Protein AF-A0ABD3REF7-F1 (afdb_monomer_lite)

Secondary structure (DSSP, 8-state):
--------------PPP--S-----PPP-TTS-HHHHHHHHHHHHHHHHHHHTT-HHHHHHHHHHTT-HHHHHHHHHHHHSHHHHHHHHHHHH-HHHHHHHHHHHHHHHSHHHHHHHHHHHHHHHHHHHHHHHHHHHHHHHHHHHHHH-HHHHHHHHHHHT-HHHHHHHHHHTTSHHHHHHHHHHHHHHHSHHHHHHHHHHHHHHHHHH--

Foldseek 3Di:
DDDDDDDDDDDDDDDDDDDDDPDPPDPDDAPPDVLVNVVVVVVVVVVQVVVLVVALQSVLVVVVLCVPPVSVVVVVVVCPDPSNVVVVVVLCPDPVSVVVVVVVVVLCVPPVSVVVVVVVNVVSNVVNVVVVVVVVVVVVVVVVVCCVDVVSVVVVVVCVVDPVSVVVVVVCCPDPVVVVVVVVVVVCCVPPVSVVVVVVVVVVVVVVVVD

Radius of gyration: 30.26 Å; chains: 1; bounding box: 77×62×80 Å

Organism: NCBI:txid382380

Sequence (211 aa):
MKVLSIFTTAALLSMIGVSSAKDTVEPYVYGKDPKKDAEYDISMGMAGIQQAAQDPKLLAQLFQDMQDPELMAEAKKMMESPEWKKKMKALTNDKSFKANIENVKKTLEDPNEAAKMQAKVEHMMKVGQNAIQSEAKDTMSEAMQAMADPEVMAEAARMMRDPQFQQQLSQMAKDPSFKKYVSAMQDMMQDPTTKAQMEQMATSFRSAVEL

Structure (mmCIF, N/CA/C/O backbone):
data_AF-A0ABD3REF7-F1
#
_entry.id   AF-A0ABD3REF7-F1
#
loop_
_atom_site.group_PDB
_atom_site.id
_atom_site.type_symbol
_atom_site.label_atom_id
_atom_site.label_alt_id
_atom_site.label_comp_id
_atom_site.label_asym_id
_atom_site.label_entity_id
_atom_site.label_seq_id
_atom_site.pdbx_PDB_ins_code
_atom_site.Cartn_x
_atom_site.Cartn_y
_atom_site.Cartn_z
_atom_site.occupancy
_atom_site.B_iso_or_equiv
_atom_site.auth_seq_id
_atom_site.auth_comp_id
_atom_site.auth_asym_id
_atom_site.auth_atom_id
_atom_site.pdbx_PDB_model_num
ATOM 1 N N . MET A 1 1 ? -53.894 -17.781 -33.155 1.00 43.84 1 MET A N 1
ATOM 2 C CA . MET A 1 1 ? -53.487 -18.261 -34.495 1.00 43.84 1 MET A CA 1
ATOM 3 C C . MET A 1 1 ? -53.392 -17.082 -35.451 1.00 43.84 1 MET A C 1
ATOM 5 O O . MET A 1 1 ? -54.390 -16.385 -35.575 1.00 43.84 1 MET A O 1
ATOM 9 N N . LYS A 1 2 ? -52.224 -16.914 -36.093 1.00 36.25 2 LYS A N 1
ATOM 10 C CA . LYS A 1 2 ? -51.906 -16.249 -37.385 1.00 36.25 2 LYS A CA 1
ATOM 11 C C . LYS A 1 2 ? -50.556 -15.525 -37.258 1.00 36.25 2 LYS A C 1
ATOM 13 O O . LYS A 1 2 ? -50.497 -14.483 -36.628 1.00 36.25 2 LYS A O 1
ATOM 18 N N . VAL A 1 3 ? -49.449 -16.253 -37.430 1.00 41.19 3 VAL A N 1
ATOM 19 C CA . VAL A 1 3 ? -48.689 -16.556 -38.672 1.00 41.19 3 VAL A CA 1
ATOM 20 C C . VAL A 1 3 ? -47.672 -15.449 -38.990 1.00 41.19 3 VAL A C 1
ATOM 22 O O . VAL A 1 3 ? -48.030 -14.295 -39.189 1.00 41.19 3 VAL A O 1
ATOM 25 N N . LEU A 1 4 ? -46.406 -15.885 -39.012 1.00 49.88 4 LEU A N 1
ATOM 26 C CA . LEU A 1 4 ? -45.196 -15.240 -39.522 1.00 49.88 4 LEU A CA 1
ATOM 27 C C . LEU A 1 4 ? -45.410 -14.424 -40.805 1.00 49.88 4 LEU A C 1
ATOM 29 O O . LEU A 1 4 ? -46.098 -14.873 -41.716 1.00 49.88 4 LEU A O 1
ATOM 33 N N . SER A 1 5 ? -44.629 -13.354 -40.957 1.00 47.03 5 SER A N 1
ATOM 34 C CA . SER A 1 5 ? -44.100 -12.998 -42.274 1.00 47.03 5 SER A CA 1
ATOM 35 C C . SER A 1 5 ? -42.680 -12.452 -42.134 1.00 47.03 5 SER A C 1
ATOM 37 O O . SER A 1 5 ? -42.458 -11.339 -41.665 1.00 47.03 5 SER A O 1
ATOM 39 N N . ILE A 1 6 ? -41.721 -13.295 -42.511 1.00 52.28 6 ILE A N 1
ATOM 40 C CA . ILE A 1 6 ? -40.320 -12.963 -42.766 1.00 52.28 6 ILE A CA 1
ATOM 41 C C . ILE A 1 6 ? -40.263 -12.427 -44.196 1.00 52.28 6 ILE A C 1
ATOM 43 O O . ILE A 1 6 ? -40.707 -13.130 -45.096 1.00 52.28 6 ILE A O 1
ATOM 47 N N . PHE A 1 7 ? -39.684 -11.247 -44.415 1.00 50.44 7 PHE A N 1
ATOM 48 C CA . PHE A 1 7 ? -39.037 -10.915 -45.685 1.00 50.44 7 PHE A CA 1
ATOM 49 C C . PHE A 1 7 ? -37.828 -10.004 -45.435 1.00 50.44 7 PHE A C 1
ATOM 51 O O . PHE A 1 7 ? -37.935 -8.886 -44.939 1.00 50.44 7 PHE A O 1
ATOM 58 N N . THR A 1 8 ? -36.670 -10.555 -45.788 1.00 49.75 8 THR A N 1
ATOM 59 C CA . THR A 1 8 ? -35.460 -9.910 -46.317 1.00 49.75 8 THR A CA 1
ATOM 60 C C . THR A 1 8 ? -35.821 -8.741 -47.259 1.00 49.75 8 THR A C 1
ATOM 62 O O . THR A 1 8 ? -36.822 -8.820 -47.964 1.00 49.75 8 THR A O 1
ATOM 65 N N . THR A 1 9 ? -35.075 -7.637 -47.403 1.00 39.78 9 THR A N 1
ATOM 66 C CA . THR A 1 9 ? -33.770 -7.536 -48.092 1.00 39.78 9 THR A CA 1
ATOM 67 C C . THR A 1 9 ? -33.308 -6.055 -48.129 1.00 39.78 9 THR A C 1
ATOM 69 O O . THR A 1 9 ? -34.143 -5.168 -48.249 1.00 39.78 9 THR A O 1
ATOM 72 N N . ALA A 1 10 ? -31.983 -5.845 -48.145 1.00 41.62 10 ALA A N 1
ATOM 73 C CA . ALA A 1 10 ? -31.219 -4.787 -48.844 1.00 41.62 10 ALA A CA 1
ATOM 74 C C . ALA A 1 10 ? -31.263 -3.294 -48.410 1.00 41.62 10 ALA A C 1
ATOM 76 O O . ALA A 1 10 ? -32.140 -2.523 -48.774 1.00 41.62 10 ALA A O 1
ATOM 77 N N . ALA A 1 11 ? -30.177 -2.900 -47.731 1.00 46.72 11 ALA A N 1
ATOM 78 C CA . ALA A 1 11 ? -29.246 -1.795 -48.027 1.00 46.72 11 ALA A CA 1
ATOM 79 C C . ALA A 1 11 ? -29.691 -0.559 -48.853 1.00 46.72 11 ALA A C 1
ATOM 81 O O . ALA A 1 11 ? -29.940 -0.652 -50.051 1.00 46.72 11 ALA A O 1
ATOM 82 N N . LEU A 1 12 ? -29.552 0.621 -48.231 1.00 38.78 12 LEU A N 1
ATOM 83 C CA . LEU A 1 12 ? -29.213 1.925 -48.838 1.00 38.78 12 LEU A CA 1
ATOM 84 C C . LEU A 1 12 ? -28.758 2.847 -47.685 1.00 38.78 12 LEU A C 1
ATOM 86 O O . LEU A 1 12 ? -29.568 3.281 -46.877 1.00 38.78 12 LEU A O 1
ATOM 90 N N . LEU A 1 13 ? -27.465 2.904 -47.348 1.00 46.66 13 LEU A N 1
ATOM 91 C CA . LEU A 1 13 ? -26.484 3.874 -47.861 1.00 46.66 13 LEU A CA 1
ATOM 92 C C . LEU A 1 13 ? -27.058 5.288 -48.066 1.00 46.66 13 LEU A C 1
ATOM 94 O O . LEU A 1 13 ? -27.383 5.688 -49.179 1.00 46.66 13 LEU A O 1
ATOM 98 N N . SER A 1 14 ? -27.078 6.058 -46.978 1.00 45.56 14 SER A N 1
ATOM 99 C CA . SER A 1 14 ? -27.149 7.520 -47.015 1.00 45.56 14 SER A CA 1
ATOM 100 C C . SER A 1 14 ? -25.904 8.065 -46.329 1.00 45.56 14 SER A C 1
ATOM 102 O O . SER A 1 14 ? -25.767 8.005 -45.109 1.00 45.56 14 SER A O 1
ATOM 104 N N . MET A 1 15 ? -24.973 8.535 -47.158 1.00 45.62 15 MET A N 1
ATOM 105 C CA . MET A 1 15 ? -23.774 9.261 -46.764 1.00 45.62 15 MET A CA 1
ATOM 106 C C . MET A 1 15 ? -24.124 10.436 -45.841 1.00 45.62 15 MET A C 1
ATOM 108 O O . MET A 1 15 ? -24.860 11.335 -46.245 1.00 45.62 15 MET A O 1
ATOM 112 N N . ILE A 1 16 ? -23.520 10.484 -44.653 1.00 44.41 16 ILE A N 1
ATOM 113 C CA . ILE A 1 16 ? -23.235 11.754 -43.981 1.00 44.41 16 ILE A CA 1
ATOM 114 C C . ILE A 1 16 ? -21.748 12.015 -44.191 1.00 44.41 16 ILE A C 1
ATOM 116 O O . ILE A 1 16 ? -20.899 11.179 -43.884 1.00 44.41 16 ILE A O 1
ATOM 120 N N . GLY A 1 17 ? -21.483 13.148 -44.838 1.00 37.72 17 GLY A N 1
ATOM 121 C CA . GLY A 1 17 ? -20.205 13.537 -45.406 1.00 37.72 17 GLY A CA 1
ATOM 122 C C . GLY A 1 17 ? -19.060 13.543 -44.402 1.00 37.72 17 GLY A C 1
ATOM 123 O O . GLY A 1 17 ? -19.079 14.249 -43.397 1.00 37.72 17 GLY A O 1
ATOM 124 N N . VAL A 1 18 ? -18.027 12.789 -44.764 1.00 37.16 18 VAL A N 1
ATOM 125 C CA . VAL A 1 18 ? -16.663 12.945 -44.277 1.00 37.16 18 VAL A CA 1
ATOM 126 C C . VAL A 1 18 ? -16.088 14.207 -44.909 1.00 37.16 18 VAL A C 1
ATOM 128 O O . VAL A 1 18 ? -15.786 14.246 -46.100 1.00 37.16 18 VAL A O 1
ATOM 131 N N . SER A 1 19 ? -15.883 15.224 -44.087 1.00 46.22 19 SER A N 1
ATOM 132 C CA . SER A 1 19 ? -14.877 16.250 -44.329 1.00 46.22 19 SER A CA 1
ATOM 133 C C . SER A 1 19 ? -14.082 16.439 -43.048 1.00 46.22 19 SER A C 1
ATOM 135 O O . SER A 1 19 ? -14.346 17.356 -42.277 1.00 46.22 19 SER A O 1
ATOM 137 N N . SER A 1 20 ? -13.139 15.530 -42.802 1.00 41.88 20 SER A N 1
ATOM 138 C CA . SER A 1 20 ? -11.885 15.810 -42.100 1.00 41.88 20 SER A CA 1
ATOM 139 C C . SER A 1 20 ? -10.932 14.628 -42.247 1.00 41.88 20 SER A C 1
ATOM 141 O O . SER A 1 20 ? -11.339 13.478 -42.154 1.00 41.88 20 SER A O 1
ATOM 143 N N . ALA A 1 21 ? -9.693 14.987 -42.571 1.00 39.50 21 ALA A N 1
ATOM 144 C CA . ALA A 1 21 ? -8.436 14.252 -42.519 1.00 39.50 21 ALA A CA 1
ATOM 145 C C . ALA A 1 21 ? -8.468 12.737 -42.235 1.00 39.50 21 ALA A C 1
ATOM 147 O O . ALA A 1 21 ? -8.953 12.258 -41.215 1.00 39.50 21 ALA A O 1
ATOM 148 N N . LYS A 1 22 ? -7.805 12.004 -43.134 1.00 41.09 22 LYS A N 1
ATOM 149 C CA . LYS A 1 22 ? -7.285 10.657 -42.911 1.00 41.09 22 LYS A CA 1
ATOM 150 C C . LYS A 1 22 ? -6.332 10.656 -41.706 1.00 41.09 22 LYS A C 1
ATOM 152 O O . LYS A 1 22 ? -5.137 10.820 -41.895 1.00 41.09 22 LYS A O 1
ATOM 157 N N . ASP A 1 23 ? -6.853 10.423 -40.513 1.00 40.88 23 ASP A N 1
ATOM 158 C CA . ASP A 1 23 ? -6.090 9.833 -39.419 1.00 40.88 23 ASP A CA 1
ATOM 159 C C . ASP A 1 23 ? -6.794 8.530 -39.058 1.00 40.88 23 ASP A C 1
ATOM 161 O O . ASP A 1 23 ? -7.804 8.487 -38.357 1.00 40.88 23 ASP A O 1
ATOM 165 N N . THR A 1 24 ? -6.285 7.440 -39.625 1.00 42.66 24 THR A N 1
ATOM 166 C CA . THR A 1 24 ? -6.493 6.100 -39.087 1.00 42.66 24 THR A CA 1
ATOM 167 C C . THR A 1 24 ? -6.061 6.138 -37.627 1.00 42.66 24 THR A C 1
ATOM 169 O O . THR A 1 24 ? -4.866 6.180 -37.340 1.00 42.66 24 THR A O 1
ATOM 172 N N . VAL A 1 25 ? -7.024 6.178 -36.704 1.00 46.94 25 VAL A N 1
ATOM 173 C CA . VAL A 1 25 ? -6.759 6.019 -35.273 1.00 46.94 25 VAL A CA 1
ATOM 174 C C . VAL A 1 25 ? -6.345 4.564 -35.079 1.00 46.94 25 VAL A C 1
ATOM 176 O O . VAL A 1 25 ? -7.176 3.690 -34.844 1.00 46.94 25 VAL A O 1
ATOM 179 N N . GLU A 1 26 ? -5.059 4.283 -35.286 1.00 52.59 26 GLU A N 1
ATOM 180 C CA . GLU A 1 26 ? -4.478 3.014 -34.874 1.00 52.59 26 GLU A CA 1
ATOM 181 C C . GLU A 1 26 ? -4.745 2.845 -33.370 1.00 52.59 26 GLU A C 1
ATOM 183 O O . GLU A 1 26 ? -4.572 3.811 -32.614 1.00 52.59 26 GLU A O 1
ATOM 188 N N . PRO A 1 27 ? -5.189 1.656 -32.916 1.00 61.62 27 PRO A N 1
ATOM 189 C CA . PRO A 1 27 ? -5.328 1.388 -31.493 1.00 61.62 27 PRO A CA 1
ATOM 190 C C . PRO A 1 27 ? -3.983 1.677 -30.833 1.00 61.62 27 PRO A C 1
ATOM 192 O O . PRO A 1 27 ? -2.942 1.214 -31.297 1.00 61.62 27 PRO A O 1
ATOM 195 N N . TYR A 1 28 ? -4.001 2.511 -29.799 1.00 61.28 28 TYR A N 1
ATOM 196 C CA . TYR A 1 28 ? -2.791 2.926 -29.109 1.00 61.28 28 TYR A CA 1
ATOM 197 C C . TYR A 1 28 ? -2.027 1.684 -28.607 1.00 61.28 28 TYR A C 1
ATOM 1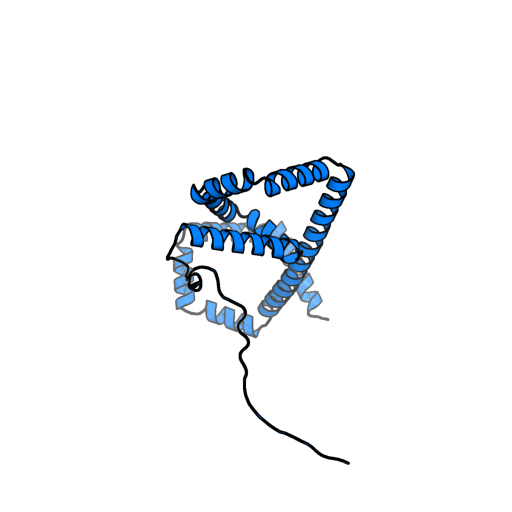99 O O . TYR A 1 28 ? -2.564 0.874 -27.853 1.00 61.28 28 TYR A O 1
ATOM 207 N N . VAL A 1 29 ? -0.790 1.513 -29.090 1.00 72.69 29 VAL A N 1
ATOM 208 C CA . VAL A 1 29 ? 0.096 0.395 -28.742 1.00 72.69 29 VAL A CA 1
ATOM 209 C C . VAL A 1 29 ? 1.145 0.904 -27.764 1.00 72.69 29 VAL A C 1
ATOM 211 O O . VAL A 1 29 ? 1.991 1.721 -28.139 1.00 72.69 29 VAL A O 1
ATOM 214 N N . TYR A 1 30 ? 1.087 0.396 -26.536 1.00 71.50 30 TYR A N 1
ATOM 215 C CA . TYR A 1 30 ? 2.042 0.699 -25.474 1.00 71.50 30 TYR A CA 1
ATOM 216 C C . TYR A 1 30 ? 3.483 0.383 -25.914 1.00 71.50 30 TYR A C 1
ATOM 218 O O . TYR A 1 30 ? 3.740 -0.680 -26.487 1.00 71.50 30 TYR A O 1
ATOM 226 N N . GLY A 1 31 ? 4.421 1.303 -25.678 1.00 71.00 31 GLY A N 1
ATOM 227 C CA . GLY A 1 31 ? 5.848 1.143 -25.987 1.00 71.00 31 GLY A CA 1
ATOM 228 C C . GLY A 1 31 ? 6.314 1.770 -27.307 1.00 71.00 31 GLY A C 1
ATOM 229 O O . GLY A 1 31 ? 7.504 1.709 -27.619 1.00 71.00 31 GLY A O 1
ATOM 230 N N . LYS A 1 32 ? 5.416 2.371 -28.105 1.00 72.94 32 LYS A N 1
ATOM 231 C CA . LYS A 1 32 ? 5.785 3.086 -29.347 1.00 72.94 32 LYS A CA 1
ATOM 232 C C . LYS A 1 32 ? 6.012 4.586 -29.148 1.00 72.94 32 LYS A C 1
ATOM 234 O O . LYS A 1 32 ? 6.737 5.190 -29.937 1.00 72.94 32 LYS A O 1
ATOM 239 N N . ASP A 1 33 ? 5.393 5.190 -28.136 1.00 75.50 33 ASP A N 1
ATOM 240 C CA . ASP A 1 33 ? 5.503 6.622 -27.855 1.00 75.50 33 ASP A CA 1
ATOM 241 C C . ASP A 1 33 ? 5.576 6.850 -26.337 1.00 75.50 33 ASP A C 1
ATOM 243 O O . ASP A 1 33 ? 4.537 6.853 -25.673 1.00 75.50 33 ASP A O 1
ATOM 247 N N . PRO A 1 34 ? 6.777 7.120 -25.793 1.00 70.94 34 PRO A N 1
ATOM 248 C CA . PRO A 1 34 ? 6.985 7.306 -24.358 1.00 70.94 34 PRO A CA 1
ATOM 249 C C . PRO A 1 34 ? 6.088 8.374 -23.722 1.00 70.94 34 PRO A C 1
ATOM 251 O O . PRO A 1 34 ? 5.765 8.287 -22.538 1.00 70.94 34 PRO A O 1
ATOM 254 N N . LYS A 1 35 ? 5.661 9.392 -24.484 1.00 69.12 35 LYS A N 1
ATOM 255 C CA . LYS A 1 35 ? 4.739 10.408 -23.963 1.00 69.12 35 LYS A CA 1
ATOM 256 C C . LYS A 1 35 ? 3.325 9.873 -23.826 1.00 69.12 35 LYS A C 1
ATOM 258 O O . LYS A 1 35 ? 2.692 10.148 -22.806 1.00 69.12 35 LYS A O 1
ATOM 263 N N . LYS A 1 36 ? 2.835 9.152 -24.838 1.00 72.81 36 LYS A N 1
ATOM 264 C CA . LYS A 1 36 ? 1.500 8.543 -24.803 1.00 72.81 36 LYS A CA 1
ATOM 265 C C . LYS A 1 36 ? 1.437 7.407 -23.789 1.00 72.81 36 LYS A C 1
ATOM 267 O O . LYS A 1 36 ? 0.441 7.317 -23.086 1.00 72.81 36 LYS A O 1
ATOM 272 N N . ASP A 1 37 ? 2.522 6.653 -23.632 1.00 73.00 37 ASP A N 1
ATOM 273 C CA . ASP A 1 37 ? 2.716 5.671 -22.556 1.00 73.00 37 ASP A CA 1
ATOM 274 C C . ASP A 1 37 ? 2.569 6.326 -21.192 1.00 73.00 37 ASP A C 1
ATOM 276 O O . ASP A 1 37 ? 1.672 5.980 -20.427 1.00 73.00 37 ASP A O 1
ATOM 280 N N . ALA A 1 38 ? 3.300 7.412 -20.953 1.00 66.69 38 ALA A N 1
ATOM 281 C CA . ALA A 1 38 ? 3.126 8.154 -19.720 1.00 66.69 38 ALA A CA 1
ATOM 282 C C . ALA A 1 38 ? 1.704 8.737 -19.569 1.00 66.69 38 ALA A C 1
ATOM 284 O O . ALA A 1 38 ? 1.308 9.091 -18.466 1.00 66.69 38 ALA A O 1
ATOM 285 N N . GLU A 1 39 ? 0.966 9.048 -20.647 1.00 68.62 39 GLU A N 1
ATOM 286 C CA . GLU A 1 39 ? -0.398 9.622 -20.547 1.00 68.62 39 GLU A CA 1
ATOM 287 C C . GLU A 1 39 ? -1.387 8.537 -20.163 1.00 68.62 39 GLU A C 1
ATOM 289 O O . GLU A 1 39 ? -2.219 8.743 -19.279 1.00 68.62 39 GLU A O 1
ATOM 294 N N . TYR A 1 40 ? -1.216 7.374 -20.771 1.00 77.44 40 TYR A 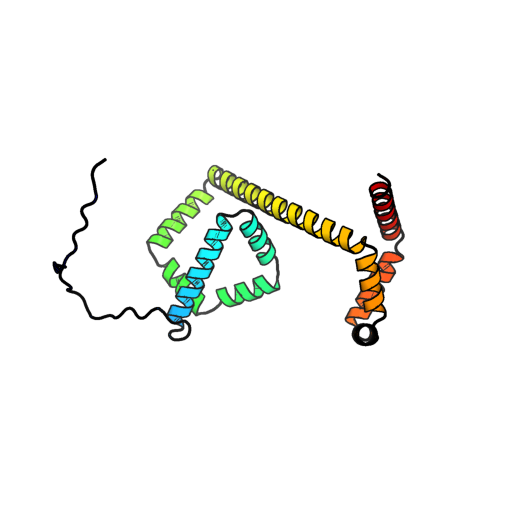N 1
ATOM 295 C CA . TYR A 1 40 ? -1.965 6.175 -20.487 1.00 77.44 40 TYR A CA 1
ATOM 296 C C . TYR A 1 40 ? -1.753 5.703 -19.043 1.00 77.44 40 TYR A C 1
ATOM 298 O O . TYR A 1 40 ? -2.737 5.565 -18.317 1.00 77.44 40 TYR A O 1
ATOM 306 N N . ASP A 1 41 ? -0.508 5.590 -18.578 1.00 71.62 41 ASP A N 1
ATOM 307 C CA . ASP A 1 41 ? -0.190 5.141 -17.214 1.00 71.62 41 ASP A CA 1
ATOM 308 C C . ASP A 1 41 ? -0.762 6.072 -16.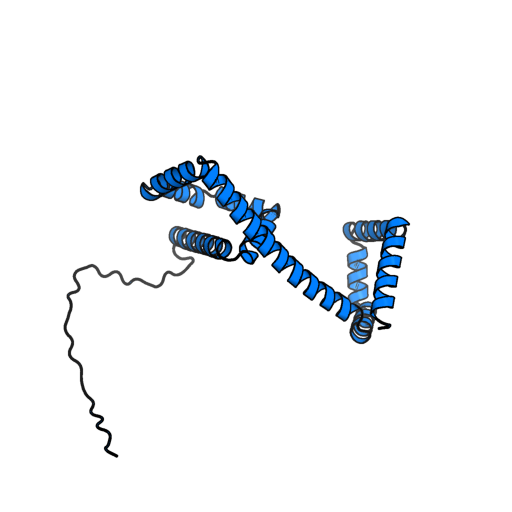146 1.00 71.62 41 ASP A C 1
ATOM 310 O O . ASP A 1 41 ? -1.334 5.632 -15.149 1.00 71.62 41 ASP A O 1
ATOM 314 N N . ILE A 1 42 ? -0.677 7.384 -16.373 1.00 73.62 42 ILE A N 1
ATOM 315 C CA . ILE A 1 42 ? -1.243 8.376 -15.455 1.00 73.62 42 ILE A CA 1
ATOM 316 C C . ILE A 1 42 ? -2.767 8.304 -15.463 1.00 73.62 42 ILE A C 1
ATOM 318 O O . ILE A 1 42 ? -3.385 8.385 -14.403 1.00 73.62 42 ILE A O 1
ATOM 322 N N . SER A 1 43 ? -3.388 8.135 -16.634 1.00 75.62 43 SER A N 1
ATOM 323 C CA . SER A 1 43 ? -4.842 7.985 -16.725 1.00 75.62 43 SER A CA 1
ATOM 324 C C . SER A 1 43 ? -5.328 6.725 -16.005 1.00 75.62 43 SER A C 1
ATOM 326 O O . SER A 1 43 ? -6.322 6.781 -15.282 1.00 75.62 43 SER A O 1
ATOM 328 N N . MET A 1 44 ? -4.585 5.623 -16.123 1.00 79.62 44 MET A N 1
ATOM 329 C CA . MET A 1 44 ? -4.874 4.362 -15.449 1.00 79.62 44 MET A CA 1
ATOM 330 C C . MET A 1 44 ? -4.689 4.488 -13.936 1.00 79.62 44 MET A C 1
ATOM 332 O O . MET A 1 44 ? -5.569 4.083 -13.180 1.00 79.62 44 MET A O 1
ATOM 336 N N . GLY A 1 45 ? -3.600 5.118 -13.487 1.00 76.44 45 GLY A N 1
ATOM 337 C CA . GLY A 1 45 ? -3.360 5.392 -12.071 1.00 76.44 45 GLY A CA 1
ATOM 338 C C . GLY A 1 45 ? -4.450 6.275 -11.459 1.00 76.44 45 GLY A C 1
ATOM 339 O O . GLY A 1 45 ? -4.977 5.967 -10.393 1.00 76.44 45 GLY A O 1
ATOM 340 N N . MET A 1 46 ? -4.867 7.331 -12.163 1.00 77.88 46 MET A N 1
ATOM 341 C CA . MET A 1 46 ? -5.959 8.206 -11.720 1.00 77.88 46 MET A CA 1
ATOM 342 C C . MET A 1 46 ? -7.308 7.481 -11.687 1.00 77.88 46 MET A C 1
ATOM 344 O O . MET A 1 46 ? -8.076 7.682 -10.747 1.00 77.88 46 MET A O 1
ATOM 348 N N . ALA A 1 47 ? -7.592 6.616 -12.665 1.00 79.19 47 ALA A N 1
ATOM 349 C CA . ALA A 1 47 ? -8.789 5.779 -12.660 1.00 79.19 47 ALA A CA 1
ATOM 350 C C . ALA A 1 47 ? -8.784 4.793 -11.480 1.00 79.19 47 ALA A C 1
ATOM 352 O O . ALA A 1 47 ? -9.804 4.649 -10.808 1.00 79.19 47 ALA A O 1
ATOM 353 N N . GLY A 1 48 ? -7.632 4.188 -11.172 1.00 76.62 48 GLY A N 1
ATOM 354 C CA . GLY A 1 48 ? -7.450 3.325 -10.004 1.00 76.62 48 GLY A CA 1
ATOM 355 C C . GLY A 1 48 ? -7.692 4.064 -8.687 1.00 76.62 48 GLY A C 1
ATOM 356 O O . GLY A 1 48 ? -8.436 3.577 -7.840 1.00 76.62 48 GLY A O 1
ATOM 357 N N . ILE A 1 49 ? -7.164 5.284 -8.544 1.00 80.12 49 ILE A N 1
ATOM 358 C CA . ILE A 1 49 ? -7.422 6.144 -7.375 1.00 80.12 49 ILE A CA 1
ATOM 359 C C . ILE A 1 49 ? -8.904 6.527 -7.292 1.00 80.12 49 ILE A C 1
ATOM 361 O O . ILE A 1 49 ? -9.489 6.508 -6.211 1.00 80.12 49 ILE A O 1
ATOM 365 N N . GLN A 1 50 ? -9.540 6.859 -8.416 1.00 78.69 50 GLN A N 1
ATOM 366 C CA . GLN A 1 50 ? -10.960 7.213 -8.448 1.00 78.69 50 GLN A CA 1
ATOM 367 C C . GLN A 1 50 ? -11.857 6.024 -8.081 1.00 78.69 50 GLN A C 1
ATOM 369 O O . GLN A 1 50 ? -12.882 6.214 -7.425 1.00 78.69 50 GLN A O 1
ATOM 374 N N . GLN A 1 51 ? -11.480 4.814 -8.490 1.00 77.75 51 GLN A N 1
ATOM 375 C CA . GLN A 1 51 ? -12.163 3.582 -8.115 1.00 77.75 51 GLN A CA 1
ATOM 376 C C . GLN A 1 51 ? -11.940 3.262 -6.633 1.00 77.75 51 GLN A C 1
ATOM 378 O O . GLN A 1 51 ? -12.905 2.990 -5.922 1.00 77.75 51 GLN A O 1
ATOM 383 N N . ALA A 1 52 ? -10.705 3.391 -6.141 1.00 79.06 52 ALA A N 1
ATOM 384 C CA . ALA A 1 52 ? -10.395 3.239 -4.725 1.00 79.06 52 ALA A CA 1
ATOM 385 C C . ALA A 1 52 ? -11.171 4.250 -3.868 1.00 79.06 52 ALA A C 1
ATOM 387 O O . ALA A 1 52 ? -11.708 3.887 -2.837 1.00 79.06 52 ALA A O 1
ATOM 388 N N . ALA A 1 53 ? -11.347 5.492 -4.321 1.00 79.88 53 ALA A N 1
ATOM 389 C CA . ALA A 1 53 ? -12.138 6.499 -3.609 1.00 79.88 53 ALA A CA 1
ATOM 390 C C . ALA A 1 53 ? -13.646 6.181 -3.528 1.00 79.88 53 ALA A C 1
ATOM 392 O O . ALA A 1 53 ? -14.353 6.780 -2.715 1.00 79.88 53 ALA A O 1
ATOM 393 N N . GLN A 1 54 ? -14.154 5.277 -4.371 1.00 82.19 54 GLN A N 1
ATOM 394 C CA . GLN A 1 54 ? -15.551 4.829 -4.351 1.00 82.19 54 GLN A CA 1
ATOM 395 C C . GLN A 1 54 ? -15.751 3.551 -3.531 1.00 82.19 54 GLN A C 1
ATOM 397 O O . GLN A 1 54 ? -16.871 3.294 -3.089 1.00 82.19 54 GLN A O 1
ATOM 402 N N . ASP A 1 55 ? -14.688 2.781 -3.302 1.00 83.00 55 ASP A N 1
ATOM 403 C CA . ASP A 1 55 ? -14.715 1.543 -2.532 1.00 83.00 55 ASP A CA 1
ATOM 404 C C . ASP A 1 55 ? -13.943 1.719 -1.209 1.00 83.00 55 ASP A C 1
ATOM 406 O O . ASP A 1 55 ? -12.713 1.790 -1.212 1.00 83.00 55 ASP A O 1
ATOM 410 N N . PRO A 1 56 ? -14.635 1.748 -0.053 1.00 81.12 56 PRO A N 1
ATOM 411 C CA . PRO A 1 56 ? -14.007 1.891 1.258 1.00 81.12 56 PRO A CA 1
ATOM 412 C C . PRO A 1 56 ? -12.879 0.886 1.526 1.00 81.12 56 PRO A C 1
ATOM 414 O O . PRO A 1 56 ? -11.901 1.235 2.186 1.00 81.12 56 PRO A O 1
ATOM 417 N N . LYS A 1 57 ? -12.996 -0.348 1.018 1.00 83.88 57 LYS A N 1
ATOM 418 C CA . LYS A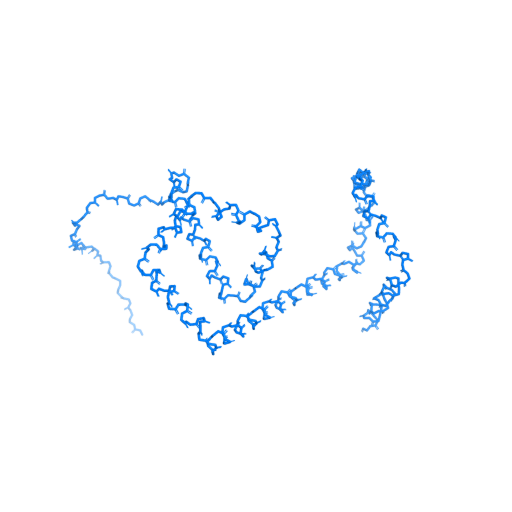 1 57 ? -11.995 -1.405 1.198 1.00 83.88 57 LYS A CA 1
ATOM 419 C C . LYS A 1 57 ? -10.744 -1.114 0.375 1.00 83.88 57 LYS A C 1
ATOM 421 O O . LYS A 1 57 ? -9.647 -1.135 0.925 1.00 83.88 57 LYS A O 1
ATOM 426 N N . LEU A 1 58 ? -10.903 -0.792 -0.911 1.00 83.81 58 LEU A N 1
ATOM 427 C CA . LEU A 1 58 ? -9.776 -0.403 -1.767 1.00 83.81 58 LEU A CA 1
ATOM 428 C C . LEU A 1 58 ? -9.118 0.891 -1.280 1.00 83.81 58 LEU A C 1
ATOM 430 O O . LEU A 1 58 ? -7.898 1.003 -1.341 1.00 83.81 58 LEU A O 1
ATOM 434 N N . LEU A 1 59 ? -9.892 1.844 -0.752 1.00 83.62 59 LEU A N 1
ATOM 435 C CA . LEU A 1 59 ? -9.349 3.053 -0.136 1.00 83.62 59 LEU A CA 1
ATOM 436 C C . LEU A 1 59 ? -8.486 2.722 1.085 1.00 83.62 59 LEU A C 1
ATOM 438 O O . LEU A 1 59 ? -7.378 3.237 1.205 1.00 83.62 59 LEU A O 1
ATOM 442 N N . ALA A 1 60 ? -8.987 1.870 1.984 1.00 83.31 60 ALA A N 1
ATOM 443 C CA . ALA A 1 60 ? -8.257 1.462 3.178 1.00 83.31 60 ALA A CA 1
ATOM 444 C C . ALA A 1 60 ? -6.979 0.687 2.825 1.00 83.31 60 ALA A C 1
ATOM 446 O O . ALA A 1 60 ? -5.932 0.979 3.401 1.00 83.31 60 ALA A O 1
ATOM 447 N N . GLN A 1 61 ? -7.049 -0.218 1.845 1.00 81.69 61 GLN A N 1
ATOM 448 C CA . GLN A 1 61 ? -5.887 -0.939 1.325 1.00 81.69 61 GLN A CA 1
ATOM 449 C C . GLN A 1 61 ? -4.859 0.029 0.729 1.00 81.69 61 GLN A C 1
ATOM 451 O O . GLN A 1 61 ? -3.705 0.011 1.134 1.00 81.69 61 GLN A O 1
ATOM 456 N N . LEU A 1 62 ? -5.285 0.946 -0.144 1.00 83.88 62 LEU A N 1
ATOM 457 C CA . LEU A 1 62 ? -4.411 1.965 -0.729 1.00 83.88 62 LEU A CA 1
ATOM 458 C C . LEU A 1 62 ? -3.730 2.818 0.352 1.00 83.88 62 LEU A C 1
ATOM 460 O O . LEU A 1 62 ? -2.552 3.147 0.241 1.00 83.88 62 LEU A O 1
ATOM 464 N N . PHE A 1 63 ? -4.449 3.168 1.420 1.00 82.44 63 PHE A N 1
ATOM 465 C CA . PHE A 1 63 ? -3.879 3.893 2.556 1.00 82.44 63 PHE A CA 1
ATOM 466 C C . PHE A 1 63 ? -2.864 3.070 3.355 1.00 82.44 63 PHE A C 1
ATOM 468 O O . PHE A 1 63 ? -1.942 3.654 3.924 1.00 82.44 63 PHE A O 1
ATOM 475 N N . GLN A 1 64 ? -3.036 1.751 3.450 1.00 82.00 64 GLN A N 1
ATOM 476 C CA . GLN A 1 64 ? -2.043 0.859 4.054 1.00 82.00 64 GLN A CA 1
ATOM 477 C C . GLN A 1 64 ? -0.818 0.717 3.149 1.00 82.00 64 GLN A C 1
ATOM 479 O O . GLN A 1 64 ? 0.301 0.867 3.630 1.00 82.00 64 GLN A O 1
ATOM 484 N N . ASP A 1 65 ? -1.021 0.545 1.846 1.00 80.75 65 ASP A N 1
ATOM 485 C CA . ASP A 1 65 ? 0.050 0.461 0.852 1.00 80.75 65 ASP A CA 1
ATOM 486 C C . ASP A 1 65 ? 0.874 1.763 0.818 1.00 80.75 65 ASP A C 1
ATOM 488 O O . ASP A 1 65 ? 2.096 1.736 0.731 1.00 80.75 65 ASP A O 1
ATOM 492 N N . MET A 1 66 ? 0.237 2.928 0.987 1.00 80.44 66 MET A N 1
ATOM 493 C CA . MET A 1 66 ? 0.930 4.218 1.126 1.00 80.44 66 MET A CA 1
ATOM 494 C C . MET A 1 66 ? 1.668 4.403 2.463 1.00 80.44 66 MET A C 1
ATOM 496 O O . MET A 1 66 ? 2.439 5.352 2.592 1.00 80.44 66 MET A O 1
ATOM 500 N N . GLN A 1 67 ? 1.434 3.564 3.473 1.00 80.50 67 GLN A N 1
ATOM 501 C CA . GLN A 1 67 ? 2.243 3.561 4.699 1.00 80.50 67 GLN A CA 1
ATOM 502 C C . GLN A 1 67 ? 3.513 2.723 4.538 1.00 80.50 67 GLN A C 1
ATOM 504 O O . GLN A 1 67 ? 4.421 2.857 5.362 1.00 80.50 67 GLN A O 1
ATOM 509 N N . ASP A 1 68 ? 3.604 1.907 3.484 1.00 84.44 68 ASP A N 1
ATOM 510 C CA . ASP A 1 68 ? 4.816 1.170 3.162 1.00 84.44 68 ASP A CA 1
ATOM 511 C C . ASP A 1 68 ? 5.919 2.153 2.711 1.00 84.44 68 ASP A C 1
ATOM 513 O O . ASP A 1 68 ? 5.760 2.879 1.718 1.00 84.44 68 ASP A O 1
ATOM 517 N N . PRO A 1 69 ? 7.050 2.224 3.438 1.00 81.06 69 PRO A N 1
ATOM 518 C CA . PRO A 1 69 ? 8.144 3.125 3.105 1.00 81.06 69 PRO A CA 1
ATOM 519 C C . PRO A 1 69 ? 8.802 2.810 1.754 1.00 81.06 69 PRO A C 1
ATOM 521 O O . PRO A 1 69 ? 9.301 3.739 1.112 1.00 81.06 69 PRO A O 1
ATOM 524 N N . GLU A 1 70 ? 8.811 1.552 1.305 1.00 84.25 70 GLU A N 1
ATOM 525 C CA . GLU A 1 70 ? 9.370 1.171 0.004 1.00 84.25 70 GLU A CA 1
ATOM 526 C C . GLU A 1 70 ? 8.461 1.644 -1.131 1.00 84.25 70 GLU A C 1
ATOM 528 O O . GLU A 1 70 ? 8.925 2.295 -2.074 1.00 84.25 70 GLU A O 1
ATOM 533 N N . LEU A 1 71 ? 7.152 1.428 -0.987 1.00 79.69 71 LEU A N 1
ATOM 534 C CA . LEU A 1 71 ? 6.156 1.871 -1.960 1.00 79.69 71 LEU A CA 1
ATOM 535 C C . LEU A 1 71 ? 6.096 3.402 -2.035 1.00 79.69 71 LEU A C 1
ATOM 537 O O . LEU A 1 71 ? 6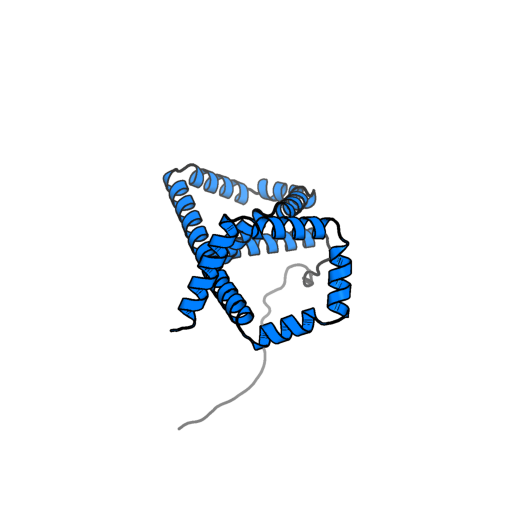.054 3.971 -3.128 1.00 79.69 71 LEU A O 1
ATOM 541 N N . MET A 1 72 ? 6.201 4.104 -0.900 1.00 83.94 72 MET A N 1
ATOM 542 C CA . MET A 1 72 ? 6.342 5.564 -0.894 1.00 83.94 72 MET A CA 1
ATOM 543 C C . MET A 1 72 ? 7.628 6.042 -1.560 1.00 83.94 72 MET A C 1
ATOM 545 O O . MET A 1 72 ? 7.605 7.063 -2.251 1.00 83.94 72 MET A O 1
ATOM 549 N N . ALA A 1 73 ? 8.753 5.354 -1.360 1.00 86.56 73 ALA A N 1
ATOM 550 C CA . ALA A 1 73 ? 10.012 5.724 -1.996 1.00 86.56 73 ALA A CA 1
ATOM 551 C C . ALA A 1 73 ? 9.927 5.584 -3.523 1.00 86.56 73 ALA A C 1
ATOM 553 O O . ALA A 1 73 ? 10.386 6.468 -4.254 1.00 86.56 73 ALA A O 1
ATOM 554 N N . GLU A 1 74 ? 9.288 4.522 -4.014 1.00 82.31 74 GLU A N 1
ATOM 555 C CA . GLU A 1 74 ? 9.053 4.312 -5.440 1.00 82.31 74 GLU A CA 1
ATOM 556 C C . GLU A 1 74 ? 8.044 5.313 -6.018 1.00 82.31 74 GLU A C 1
ATOM 558 O O . GLU A 1 74 ? 8.336 5.972 -7.022 1.00 82.31 74 GLU A O 1
ATOM 563 N N . ALA A 1 75 ? 6.908 5.524 -5.348 1.00 81.81 75 ALA A N 1
ATOM 564 C CA . ALA A 1 75 ? 5.923 6.528 -5.739 1.00 81.81 75 ALA A CA 1
ATOM 565 C C . ALA A 1 75 ? 6.549 7.930 -5.783 1.00 81.81 75 ALA A C 1
ATOM 567 O O . ALA A 1 75 ? 6.357 8.679 -6.744 1.00 81.81 75 ALA A O 1
ATOM 568 N N . LYS A 1 76 ? 7.381 8.276 -4.795 1.00 81.38 76 LYS A N 1
ATOM 569 C CA . LYS A 1 76 ? 8.126 9.537 -4.765 1.00 81.38 76 LYS A CA 1
ATOM 570 C C . LYS A 1 76 ? 9.104 9.645 -5.929 1.00 81.38 76 LYS A C 1
ATOM 572 O O . LYS A 1 76 ? 9.157 10.690 -6.572 1.00 81.38 76 LYS A O 1
ATOM 577 N N . LYS A 1 77 ? 9.825 8.573 -6.259 1.00 86.44 77 LYS A N 1
ATOM 578 C CA . LYS A 1 77 ? 10.712 8.528 -7.430 1.00 86.44 77 LYS A CA 1
ATOM 579 C C . LYS A 1 77 ? 9.937 8.753 -8.734 1.00 86.44 77 LYS A C 1
ATOM 581 O O . LYS A 1 77 ? 10.404 9.503 -9.594 1.00 86.44 77 LYS A O 1
ATOM 586 N N . MET A 1 78 ? 8.743 8.174 -8.869 1.00 80.06 78 MET A N 1
ATOM 587 C CA . MET A 1 78 ? 7.861 8.418 -10.016 1.00 80.06 78 MET A CA 1
ATOM 588 C C . MET A 1 78 ? 7.341 9.862 -10.052 1.00 80.06 78 MET A C 1
ATOM 590 O O . MET A 1 78 ? 7.403 10.504 -11.103 1.00 80.06 78 MET A O 1
ATOM 594 N N . MET A 1 79 ? 6.918 10.423 -8.915 1.00 82.38 79 MET A N 1
ATOM 595 C CA . MET A 1 79 ? 6.486 11.824 -8.807 1.00 82.38 79 MET A CA 1
ATOM 596 C C . MET A 1 79 ? 7.626 12.822 -9.055 1.00 82.38 79 MET A C 1
ATOM 598 O O . MET A 1 79 ? 7.414 13.943 -9.521 1.00 82.38 79 MET A O 1
ATOM 602 N N . GLU A 1 80 ? 8.861 12.445 -8.747 1.00 84.94 80 GLU A N 1
ATOM 603 C CA . GLU A 1 80 ? 10.031 13.278 -8.998 1.00 84.94 80 GLU A CA 1
ATOM 604 C C . GLU A 1 80 ? 10.531 13.190 -10.443 1.00 84.94 80 GLU A C 1
ATOM 606 O O . GLU A 1 80 ? 11.361 14.023 -10.840 1.00 84.94 80 GLU A O 1
ATOM 611 N N . SER A 1 81 ? 10.000 12.253 -11.235 1.00 85.81 81 SER A N 1
ATOM 612 C CA . SER A 1 81 ? 10.384 12.070 -12.629 1.00 85.81 81 SER A CA 1
ATOM 613 C C . SER A 1 81 ? 10.110 13.335 -13.469 1.00 85.81 81 SER A C 1
ATOM 615 O O . SER A 1 81 ? 9.130 14.057 -13.241 1.00 85.81 81 SER A O 1
ATOM 617 N N . PRO A 1 82 ? 10.965 13.644 -14.463 1.00 85.38 82 PRO A N 1
ATOM 618 C CA . PRO A 1 82 ? 10.789 14.818 -15.318 1.00 85.38 82 PRO A CA 1
ATOM 619 C C . PRO A 1 82 ? 9.470 14.806 -16.101 1.00 85.38 82 PRO A C 1
ATOM 621 O O . PRO A 1 82 ? 8.852 15.857 -16.269 1.00 85.38 82 PRO A O 1
ATOM 624 N N . GLU A 1 83 ? 9.033 13.627 -16.550 1.00 80.62 83 GLU A N 1
ATOM 625 C CA . GLU A 1 83 ? 7.774 13.417 -17.276 1.00 80.62 83 GLU A CA 1
ATOM 626 C C . GLU A 1 83 ? 6.566 13.762 -16.397 1.00 80.62 83 GLU A C 1
ATOM 628 O O . GLU A 1 83 ? 5.717 14.569 -16.791 1.00 80.62 83 GLU A O 1
ATOM 633 N N . TRP A 1 84 ? 6.537 13.251 -15.161 1.00 81.44 84 TRP A N 1
ATOM 634 C CA . TRP A 1 84 ? 5.488 13.579 -14.198 1.00 81.44 84 TRP A CA 1
ATOM 635 C C . TRP A 1 84 ? 5.477 15.069 -13.859 1.00 81.44 84 TRP A C 1
ATOM 637 O O . TRP A 1 84 ? 4.438 15.722 -13.949 1.00 81.44 84 TRP A O 1
ATOM 647 N N . LYS A 1 85 ? 6.639 15.657 -13.548 1.00 84.44 85 LYS A N 1
ATOM 648 C CA . LYS A 1 85 ? 6.760 17.098 -13.267 1.00 84.44 85 LYS A CA 1
ATOM 649 C C . LYS A 1 85 ? 6.272 17.951 -14.433 1.00 84.44 85 LYS A C 1
ATOM 651 O O . LYS A 1 85 ? 5.593 18.956 -14.219 1.00 84.44 85 LYS A O 1
ATOM 656 N N . LYS A 1 86 ? 6.596 17.566 -15.668 1.00 86.69 86 LYS A N 1
ATOM 657 C CA . LYS A 1 86 ? 6.161 18.273 -16.876 1.00 86.69 86 LYS A CA 1
ATOM 658 C C . LYS A 1 86 ? 4.648 18.209 -17.044 1.00 86.69 86 LYS A C 1
ATOM 660 O O . LYS A 1 86 ? 4.037 19.242 -17.319 1.00 86.69 86 LYS A O 1
ATOM 665 N N . LYS A 1 87 ? 4.041 17.043 -16.829 1.00 77.44 87 LYS A N 1
ATOM 666 C CA . LYS A 1 87 ? 2.584 16.882 -16.894 1.00 77.44 87 LYS A CA 1
ATOM 667 C C . LYS A 1 87 ? 1.859 17.580 -15.771 1.00 77.44 87 LYS A C 1
ATOM 669 O O . LYS A 1 87 ? 0.911 18.301 -16.051 1.00 77.44 87 LYS A O 1
ATOM 674 N N . MET A 1 88 ? 2.345 17.478 -14.540 1.00 81.69 88 MET A N 1
ATOM 675 C CA . MET A 1 88 ? 1.778 18.238 -13.433 1.00 81.69 88 MET A CA 1
ATOM 676 C C . MET A 1 88 ? 1.889 19.737 -13.668 1.00 81.69 88 MET A C 1
ATOM 678 O O . MET A 1 88 ? 0.949 20.462 -13.367 1.00 81.69 88 MET A O 1
ATOM 682 N N . LYS A 1 89 ? 2.978 20.223 -14.271 1.00 85.00 89 LYS A N 1
ATOM 683 C CA . LYS A 1 89 ? 3.096 21.633 -14.658 1.00 85.00 89 LYS A CA 1
ATOM 684 C C . LYS A 1 89 ? 2.118 22.015 -15.776 1.00 85.00 89 LYS A C 1
ATOM 686 O O . LYS A 1 89 ? 1.593 23.123 -15.747 1.00 85.00 89 LYS A O 1
ATOM 691 N N . ALA A 1 90 ? 1.860 21.130 -16.739 1.00 83.56 90 ALA A N 1
ATOM 692 C CA . ALA A 1 90 ? 0.855 21.350 -17.780 1.00 83.56 90 ALA A CA 1
ATOM 693 C C . ALA A 1 90 ? -0.569 21.385 -17.194 1.00 83.56 90 ALA A C 1
ATOM 695 O O . ALA A 1 90 ? -1.281 22.359 -17.414 1.00 83.56 90 ALA A O 1
ATOM 696 N N . LEU A 1 91 ? -0.925 20.399 -16.365 1.00 79.12 91 LEU A N 1
ATOM 697 C CA . LEU A 1 91 ? -2.184 20.327 -15.615 1.00 79.12 91 LEU A CA 1
ATOM 698 C C . LEU A 1 91 ? -2.377 21.540 -14.704 1.00 79.12 91 LEU A C 1
ATOM 700 O O . LEU A 1 91 ? -3.409 22.187 -14.750 1.00 79.12 91 LEU A O 1
ATOM 704 N N . THR A 1 92 ? -1.358 21.923 -13.934 1.00 79.44 92 THR A N 1
ATOM 705 C CA . THR A 1 92 ? -1.427 23.082 -13.026 1.00 79.44 92 THR A CA 1
ATOM 706 C C . THR A 1 92 ? -1.589 24.400 -13.782 1.00 79.44 92 THR A C 1
ATOM 708 O O . THR A 1 92 ? -2.116 25.365 -13.236 1.00 79.44 92 THR A O 1
ATOM 711 N N . ASN A 1 93 ? -1.142 24.470 -15.037 1.00 86.25 93 ASN A N 1
ATOM 712 C CA . ASN A 1 93 ? -1.349 25.634 -15.894 1.00 86.25 93 ASN A CA 1
ATOM 713 C C . ASN A 1 93 ? -2.700 25.626 -16.614 1.00 86.25 93 ASN A C 1
ATOM 715 O O . ASN A 1 93 ? -3.092 26.669 -17.143 1.00 86.25 93 ASN A O 1
ATOM 719 N N . ASP A 1 94 ? -3.417 24.504 -16.600 1.00 87.31 94 ASP A N 1
ATOM 720 C CA . ASP A 1 94 ? -4.748 24.409 -17.171 1.00 87.31 94 ASP A CA 1
ATOM 721 C C . ASP A 1 94 ? -5.755 25.240 -16.358 1.00 87.31 94 ASP A C 1
ATOM 723 O O . ASP A 1 94 ? -5.785 25.217 -15.123 1.00 87.31 94 ASP A O 1
ATOM 727 N N . LYS A 1 95 ? -6.587 26.020 -17.057 1.00 88.12 95 LYS A N 1
ATOM 728 C CA . LYS A 1 95 ? -7.555 26.921 -16.413 1.00 88.12 95 LYS A CA 1
ATOM 729 C C . LYS A 1 95 ? -8.633 26.159 -15.643 1.00 88.12 95 LYS A C 1
ATOM 731 O O . LYS A 1 95 ? -9.043 26.630 -14.585 1.00 88.12 95 LYS A O 1
ATOM 736 N N . SER A 1 96 ? -9.085 25.013 -16.157 1.00 81.81 96 SER A N 1
ATOM 737 C CA . SER A 1 96 ? -10.115 24.200 -15.501 1.00 81.81 96 SER A CA 1
ATOM 738 C C . SER A 1 96 ? -9.569 23.562 -14.227 1.00 81.81 96 SER A C 1
ATOM 740 O O . SER A 1 96 ? -10.225 23.588 -13.187 1.00 81.81 96 SER A O 1
ATOM 742 N N . PHE A 1 97 ? -8.315 23.109 -14.264 1.00 82.38 97 PHE A N 1
ATOM 743 C CA . PHE A 1 97 ? -7.637 22.584 -13.088 1.00 82.38 97 PHE A CA 1
ATOM 744 C C . PHE A 1 97 ? -7.423 23.664 -12.019 1.00 82.38 97 PHE A C 1
ATOM 746 O O . PHE A 1 97 ? -7.731 23.430 -10.854 1.00 82.38 97 PHE A O 1
ATOM 753 N N . LYS A 1 98 ? -6.978 24.874 -12.396 1.00 85.50 98 LYS A N 1
ATOM 754 C CA . LYS A 1 98 ? -6.849 26.005 -11.455 1.00 85.50 98 LYS A CA 1
ATOM 755 C C . LYS A 1 98 ? -8.176 26.372 -10.794 1.00 85.50 98 LYS A C 1
ATOM 757 O O . LYS A 1 98 ? -8.212 26.540 -9.579 1.00 85.50 98 LYS A O 1
ATOM 762 N N . ALA A 1 99 ? -9.252 26.465 -11.577 1.00 86.81 99 ALA A N 1
ATOM 763 C CA . ALA A 1 99 ? -10.583 26.764 -11.053 1.00 86.81 99 ALA A CA 1
ATOM 764 C C . ALA A 1 99 ? -11.076 25.669 -10.091 1.00 86.81 99 ALA A C 1
ATOM 766 O O . ALA A 1 99 ? -11.611 25.971 -9.025 1.00 86.81 99 ALA A O 1
ATOM 767 N N . ASN A 1 100 ? -10.838 24.396 -10.421 1.00 79.31 100 ASN A N 1
ATOM 768 C CA . ASN A 1 100 ? -11.178 23.280 -9.543 1.00 79.31 100 ASN A CA 1
ATOM 769 C C . ASN A 1 100 ? -10.353 23.286 -8.252 1.00 79.31 100 ASN A C 1
ATOM 771 O O . ASN A 1 100 ? -10.922 23.085 -7.185 1.00 79.31 100 ASN A O 1
ATOM 775 N N . ILE A 1 101 ? -9.048 23.562 -8.318 1.00 82.06 101 ILE A N 1
ATOM 776 C CA . ILE A 1 101 ? -8.191 23.682 -7.130 1.00 82.06 101 ILE A CA 1
ATOM 777 C C . ILE A 1 101 ? -8.650 24.836 -6.235 1.00 82.06 101 ILE A C 1
ATOM 779 O O . ILE A 1 101 ? -8.708 24.661 -5.022 1.00 82.06 101 ILE A O 1
ATOM 783 N N . GLU A 1 102 ? -9.007 25.996 -6.794 1.00 85.44 102 GLU A N 1
ATOM 784 C CA . GLU A 1 102 ? -9.560 27.103 -6.003 1.00 85.44 102 GLU A CA 1
ATOM 785 C C . GLU A 1 102 ? -10.878 26.729 -5.324 1.00 85.44 102 GLU A C 1
ATOM 787 O O . GLU A 1 102 ? -11.076 27.061 -4.157 1.00 85.44 102 GLU A O 1
ATOM 792 N N . ASN A 1 103 ? -11.769 26.021 -6.021 1.00 82.62 103 ASN A N 1
ATOM 793 C CA . ASN A 1 103 ? -13.021 25.549 -5.434 1.00 82.62 103 ASN A CA 1
ATOM 794 C C . ASN A 1 103 ? -12.771 24.531 -4.318 1.00 82.62 103 ASN A C 1
ATOM 796 O O . ASN A 1 103 ? -13.306 24.692 -3.227 1.00 82.62 103 ASN A O 1
ATOM 800 N N . VAL A 1 104 ? -11.908 23.540 -4.553 1.00 82.94 104 VAL A N 1
ATOM 801 C CA . VAL A 1 104 ? -11.509 22.558 -3.533 1.00 82.94 104 VAL A CA 1
ATOM 802 C C . VAL A 1 104 ? -10.879 23.255 -2.331 1.00 82.94 104 VAL A C 1
ATOM 804 O O . VAL A 1 104 ? -11.209 22.930 -1.194 1.00 82.94 104 VAL A O 1
ATOM 807 N N . LYS A 1 105 ? -10.015 24.249 -2.562 1.00 81.19 105 LYS A N 1
ATOM 808 C CA . LYS A 1 105 ? -9.393 25.041 -1.501 1.00 81.19 105 LYS A CA 1
ATOM 809 C C . LYS A 1 105 ? -10.439 25.797 -0.681 1.00 81.19 105 LYS A C 1
ATOM 811 O O . LYS A 1 105 ? -10.389 25.719 0.537 1.00 81.19 105 LYS A O 1
ATOM 816 N N . LYS A 1 106 ? -11.422 26.440 -1.318 1.00 85.50 106 LYS A N 1
ATOM 817 C CA . LYS A 1 106 ? -12.537 27.097 -0.613 1.00 85.50 106 LYS A CA 1
ATOM 818 C C . LYS A 1 106 ? -13.367 26.112 0.208 1.00 85.50 106 LYS A C 1
ATOM 820 O O . LYS A 1 106 ? -13.738 26.427 1.330 1.00 85.50 106 LYS A O 1
ATOM 825 N N . THR A 1 107 ? -13.636 24.921 -0.324 1.00 76.56 107 THR A N 1
ATOM 826 C CA . THR A 1 107 ? -14.352 23.859 0.400 1.00 76.56 107 THR A CA 1
ATOM 827 C C . THR A 1 107 ? -13.547 23.323 1.587 1.00 76.56 107 THR A C 1
ATOM 829 O O . THR A 1 107 ? -14.126 22.993 2.613 1.00 76.56 107 THR A O 1
ATOM 832 N N . LEU A 1 108 ? -12.218 23.259 1.478 1.00 77.50 108 LEU A N 1
ATOM 833 C CA . LEU A 1 108 ? -11.320 22.879 2.575 1.00 77.50 108 LEU A CA 1
ATOM 834 C C . LEU A 1 108 ? -11.147 23.982 3.627 1.00 77.50 108 LEU A C 1
ATOM 836 O O . LEU A 1 108 ? -10.939 23.684 4.798 1.00 77.50 108 LEU A O 1
ATOM 840 N N . GLU A 1 109 ? -11.190 25.246 3.212 1.00 83.88 109 GLU A N 1
ATOM 841 C CA . GLU A 1 109 ? -11.124 26.406 4.105 1.00 83.88 109 GLU A CA 1
ATOM 842 C C . GLU A 1 109 ? -12.444 26.639 4.851 1.00 83.88 109 GLU A C 1
ATOM 844 O O . GLU A 1 109 ? -12.438 27.304 5.886 1.00 83.88 109 GLU A O 1
ATOM 849 N N . ASP A 1 110 ? -13.560 26.080 4.368 1.00 86.94 110 ASP A N 1
ATOM 850 C CA . ASP A 1 110 ? -14.819 26.040 5.109 1.00 86.94 110 ASP A CA 1
ATOM 851 C C . ASP A 1 110 ? -14.741 24.957 6.204 1.00 86.94 110 ASP A C 1
ATOM 853 O O . ASP A 1 110 ? -14.734 23.760 5.899 1.00 86.94 110 ASP A O 1
ATOM 857 N N . PRO A 1 111 ? -14.709 25.336 7.493 1.00 78.62 111 PRO A N 1
ATOM 858 C CA . PRO A 1 111 ? -14.550 24.386 8.589 1.00 78.62 111 PRO A CA 1
ATOM 859 C C . PRO A 1 111 ? -15.703 23.376 8.692 1.00 78.62 111 PRO A C 1
ATOM 861 O O . PRO A 1 111 ? -15.487 22.268 9.181 1.00 78.62 111 PRO A O 1
ATOM 864 N N . ASN A 1 112 ? -16.911 23.706 8.218 1.00 85.38 112 ASN A N 1
ATOM 865 C CA . ASN A 1 112 ? -18.038 22.772 8.234 1.00 85.38 112 ASN A CA 1
ATOM 866 C C . ASN A 1 112 ? -17.901 21.707 7.143 1.00 85.38 112 ASN A C 1
ATOM 868 O O . ASN A 1 112 ? -18.190 20.534 7.383 1.00 85.38 112 ASN A O 1
ATOM 872 N N . GLU A 1 113 ? -17.462 22.097 5.949 1.00 83.31 113 GLU A N 1
ATOM 873 C CA . GLU A 1 113 ? -17.239 21.159 4.846 1.00 83.31 113 GLU A CA 1
ATOM 874 C C . GLU A 1 113 ? -15.969 20.330 5.065 1.00 83.31 113 GLU A C 1
ATOM 876 O O . GLU A 1 113 ? -15.986 19.117 4.846 1.00 83.31 113 GLU A O 1
ATOM 881 N N . ALA A 1 114 ? -14.912 20.929 5.618 1.00 78.12 114 ALA A N 1
ATOM 882 C CA . ALA A 1 114 ? -13.719 20.212 6.053 1.00 78.12 114 ALA A CA 1
ATOM 883 C C . ALA A 1 114 ? -14.049 19.151 7.114 1.00 78.12 114 ALA A C 1
ATOM 885 O O . ALA A 1 114 ? -13.636 17.999 6.972 1.00 78.12 114 ALA A O 1
ATOM 886 N N . ALA A 1 115 ? -14.856 19.493 8.127 1.00 83.19 115 ALA A N 1
ATOM 887 C CA . ALA A 1 115 ? -15.282 18.545 9.157 1.00 83.19 115 ALA A CA 1
ATOM 888 C C . ALA A 1 115 ? -16.127 17.398 8.581 1.00 83.19 115 ALA A C 1
ATOM 890 O O . ALA A 1 115 ? -15.898 16.234 8.912 1.00 83.19 115 ALA A O 1
ATOM 891 N N . LYS A 1 116 ? -17.072 17.692 7.675 1.00 81.62 116 LYS A N 1
ATOM 892 C CA . LYS A 1 116 ? -17.856 16.656 6.980 1.00 81.62 116 LYS A CA 1
ATOM 893 C C . LYS A 1 116 ? -16.972 15.747 6.139 1.00 81.62 116 LYS A C 1
ATOM 895 O O . LYS A 1 116 ? -17.180 14.535 6.126 1.00 81.62 116 LYS A O 1
ATOM 900 N N . MET A 1 117 ? -15.998 16.314 5.434 1.00 81.44 117 MET A N 1
ATOM 901 C CA . MET A 1 117 ? -15.081 15.543 4.609 1.00 81.44 117 MET A CA 1
ATOM 902 C C . MET A 1 117 ? -14.185 14.655 5.469 1.00 81.44 117 MET A C 1
ATOM 904 O O . MET A 1 117 ? -14.056 13.471 5.173 1.00 81.44 117 MET A O 1
ATOM 908 N N . GLN A 1 118 ? -13.644 15.183 6.566 1.00 76.38 118 GLN A N 1
ATOM 909 C CA . GLN A 1 118 ? -12.852 14.412 7.518 1.00 76.38 118 GLN A CA 1
ATOM 910 C C . GLN A 1 118 ? -13.674 13.271 8.129 1.00 76.38 118 GLN A C 1
ATOM 912 O O . GLN A 1 118 ? -13.220 12.132 8.111 1.00 76.38 118 GLN A O 1
ATOM 917 N N . ALA A 1 119 ? -14.912 13.536 8.557 1.00 85.88 119 ALA A N 1
ATOM 918 C CA . ALA A 1 119 ? -15.812 12.510 9.081 1.00 85.88 119 ALA A CA 1
ATOM 919 C C . ALA A 1 119 ? -16.170 11.448 8.028 1.00 85.88 119 ALA A C 1
ATOM 921 O O . ALA A 1 119 ? -16.229 10.259 8.337 1.00 85.88 119 ALA A O 1
ATOM 922 N N . LYS A 1 120 ? -16.386 11.850 6.769 1.00 80.56 120 LYS A N 1
ATOM 923 C CA . LYS A 1 120 ? -16.661 10.924 5.663 1.00 80.56 120 LYS A CA 1
ATOM 924 C C . LYS A 1 120 ? -15.453 10.041 5.356 1.00 80.56 120 LYS A C 1
ATOM 926 O O . LYS A 1 120 ? -15.626 8.839 5.174 1.00 80.56 120 LYS A O 1
ATOM 931 N N . VAL A 1 121 ? -14.253 10.620 5.321 1.00 83.12 121 VAL A N 1
ATOM 932 C CA . VAL A 1 121 ? -12.999 9.882 5.118 1.00 83.12 121 VAL A CA 1
ATOM 933 C C . VAL A 1 121 ? -12.754 8.930 6.281 1.00 83.12 121 VAL A C 1
ATOM 935 O O . VAL A 1 121 ? -12.505 7.756 6.047 1.00 83.12 121 VAL A O 1
ATOM 938 N N . GLU A 1 122 ? -12.895 9.390 7.523 1.00 81.12 122 GLU A N 1
ATOM 939 C CA . GLU A 1 122 ? -12.742 8.551 8.712 1.00 81.12 122 GLU A CA 1
ATOM 940 C C . GLU A 1 122 ? -13.755 7.399 8.721 1.00 81.12 122 GLU A C 1
ATOM 942 O O . GLU A 1 122 ? -13.394 6.252 8.978 1.00 81.12 122 GLU A O 1
ATOM 947 N N . HIS A 1 123 ? -15.013 7.672 8.366 1.00 87.06 123 HIS A N 1
ATOM 948 C CA . HIS A 1 123 ? -16.042 6.647 8.252 1.00 87.06 123 HIS A CA 1
ATOM 949 C C . HIS A 1 123 ? -15.715 5.626 7.157 1.00 87.06 123 HIS A C 1
ATOM 951 O O . HIS A 1 123 ? -15.765 4.427 7.421 1.00 87.06 123 HIS A O 1
ATOM 957 N N . MET A 1 124 ? -15.340 6.075 5.955 1.00 78.62 124 MET A N 1
ATOM 958 C CA . MET A 1 124 ? -14.930 5.180 4.867 1.00 78.62 124 MET A CA 1
ATOM 959 C C . MET A 1 124 ? -13.707 4.350 5.257 1.00 78.62 124 MET A C 1
ATOM 961 O O . MET A 1 124 ? -13.713 3.138 5.074 1.00 78.62 124 MET A O 1
ATOM 965 N N . MET A 1 125 ? -12.703 4.966 5.878 1.00 79.25 125 MET A N 1
ATOM 966 C CA . MET A 1 125 ? -11.517 4.274 6.378 1.00 79.25 125 MET A CA 1
ATOM 967 C C . MET A 1 125 ? -11.873 3.225 7.427 1.00 79.25 125 MET A C 1
ATOM 969 O O . MET A 1 125 ? -11.349 2.117 7.382 1.00 79.25 125 MET A O 1
ATOM 973 N N . LYS A 1 126 ? -12.783 3.538 8.353 1.00 82.50 126 LYS A N 1
ATOM 974 C CA . LYS A 1 126 ? -13.237 2.601 9.383 1.00 82.50 126 LYS A CA 1
ATOM 975 C C . LYS A 1 126 ? -14.043 1.448 8.790 1.00 82.50 126 LYS A C 1
ATOM 977 O O . LYS A 1 126 ? -13.838 0.307 9.186 1.00 82.50 126 LYS A O 1
ATOM 982 N N . VAL A 1 127 ? -14.934 1.720 7.837 1.00 85.06 127 VAL A N 1
ATOM 983 C CA . VAL A 1 127 ? -15.702 0.685 7.125 1.00 85.06 127 VAL A CA 1
ATOM 984 C C . VAL A 1 127 ? -14.766 -0.224 6.328 1.00 85.06 127 VAL A C 1
ATOM 986 O O . VAL A 1 127 ? -14.875 -1.442 6.441 1.00 85.06 127 VAL A O 1
ATOM 989 N N . GLY A 1 128 ? -13.812 0.350 5.594 1.00 82.12 128 GLY A N 1
ATOM 990 C CA . GLY A 1 128 ? -12.798 -0.395 4.851 1.00 82.12 128 GLY A CA 1
ATOM 991 C C . GLY A 1 128 ? -11.915 -1.251 5.751 1.00 82.12 128 GLY A C 1
ATOM 992 O O . GLY A 1 128 ? -11.794 -2.450 5.526 1.00 82.12 128 GLY A O 1
ATOM 993 N N . GLN A 1 129 ? -11.367 -0.674 6.824 1.00 78.25 129 GLN A N 1
ATOM 994 C CA . GLN A 1 129 ? -10.569 -1.415 7.806 1.00 78.25 129 GLN A CA 1
ATOM 995 C C . GLN A 1 129 ? -11.372 -2.521 8.488 1.00 78.25 129 GLN A C 1
ATOM 997 O O . GLN A 1 129 ? -10.838 -3.602 8.697 1.00 78.25 129 GLN A O 1
ATOM 1002 N N . ASN A 1 130 ? -12.646 -2.291 8.813 1.00 80.50 130 ASN A N 1
ATOM 1003 C CA . ASN A 1 130 ? -13.502 -3.329 9.382 1.00 80.50 130 ASN A CA 1
ATOM 1004 C C . ASN A 1 130 ? -13.746 -4.470 8.387 1.00 80.50 130 ASN A C 1
ATOM 1006 O O . ASN A 1 130 ? -13.742 -5.626 8.797 1.00 80.50 130 ASN A O 1
ATOM 1010 N N . ALA A 1 131 ? -13.930 -4.165 7.098 1.00 76.38 131 ALA A N 1
ATOM 1011 C CA . ALA A 1 131 ? -14.065 -5.179 6.054 1.00 76.38 131 ALA A CA 1
ATOM 1012 C C . ALA A 1 131 ? -12.773 -5.997 5.898 1.00 76.38 131 ALA A C 1
ATOM 1014 O O . ALA A 1 131 ? -12.825 -7.224 5.921 1.00 76.38 131 ALA A O 1
ATOM 1015 N N . ILE A 1 132 ? -11.614 -5.328 5.846 1.00 79.25 132 ILE A N 1
ATOM 1016 C CA . ILE A 1 132 ? -10.294 -5.978 5.802 1.00 79.25 132 ILE A CA 1
ATOM 1017 C C . ILE A 1 132 ? -10.069 -6.828 7.056 1.00 79.25 132 ILE A C 1
ATOM 1019 O O . ILE A 1 132 ? -9.633 -7.966 6.952 1.00 79.25 132 ILE A O 1
ATOM 1023 N N . GLN A 1 133 ? -10.393 -6.318 8.247 1.00 75.25 133 GLN A N 1
ATOM 1024 C CA . GLN A 1 133 ? -10.252 -7.067 9.497 1.00 75.25 133 GLN A CA 1
ATOM 1025 C C . GLN A 1 133 ? -11.208 -8.254 9.583 1.00 75.25 133 GLN A C 1
ATOM 1027 O O . GLN A 1 133 ? -10.831 -9.267 10.159 1.00 75.25 133 GLN A O 1
ATOM 1032 N N . SER A 1 134 ? -12.436 -8.140 9.073 1.00 75.69 134 SER A N 1
ATOM 1033 C CA . SER A 1 134 ? -13.388 -9.254 9.056 1.00 75.69 134 SER A CA 1
ATOM 1034 C C . SER A 1 134 ? -12.879 -10.370 8.154 1.00 75.69 134 SER A C 1
ATOM 1036 O O . SER A 1 134 ? -12.761 -11.499 8.610 1.00 75.69 134 SER A O 1
ATOM 1038 N N . GLU A 1 135 ? -12.471 -10.041 6.927 1.00 73.38 135 GLU A N 1
ATOM 1039 C CA . GLU A 1 135 ? -11.874 -11.023 6.021 1.00 73.38 135 GLU A CA 1
ATOM 1040 C C . GLU A 1 135 ? -10.577 -11.593 6.590 1.00 73.38 135 GLU A C 1
ATOM 1042 O O . GLU A 1 135 ? -10.385 -12.802 6.573 1.00 73.38 135 GLU A O 1
ATOM 1047 N N . ALA A 1 136 ? -9.701 -10.763 7.159 1.00 71.44 136 ALA A N 1
ATOM 1048 C CA . ALA A 1 136 ? -8.474 -11.234 7.789 1.00 71.44 136 ALA A CA 1
ATOM 1049 C C . ALA A 1 136 ? -8.762 -12.166 8.974 1.00 71.44 136 ALA A C 1
ATOM 1051 O O . ALA A 1 136 ? -8.043 -13.141 9.154 1.00 71.44 136 ALA A O 1
ATOM 1052 N N . LYS A 1 137 ? -9.814 -11.909 9.764 1.00 69.81 137 LYS A N 1
ATOM 1053 C CA . LYS A 1 137 ? -10.253 -12.807 10.842 1.00 69.81 137 LYS A CA 1
ATOM 1054 C C . LYS A 1 137 ? -10.787 -14.122 10.301 1.00 69.81 137 LYS A C 1
ATOM 1056 O O . LYS A 1 137 ? -10.431 -15.152 10.857 1.00 69.81 137 LYS A O 1
ATOM 1061 N N . ASP A 1 138 ? -11.575 -14.097 9.234 1.00 72.62 138 ASP A N 1
ATOM 1062 C CA . ASP A 1 138 ? -12.095 -15.313 8.607 1.00 72.62 138 ASP A CA 1
ATOM 1063 C C . ASP A 1 138 ? -10.946 -16.135 8.011 1.00 72.62 138 ASP A C 1
ATOM 1065 O O . ASP A 1 138 ? -10.802 -17.311 8.327 1.00 72.62 138 ASP A O 1
ATOM 1069 N N . THR A 1 139 ? -10.034 -15.488 7.279 1.00 71.06 139 THR A N 1
ATOM 1070 C CA . THR A 1 139 ? -8.845 -16.128 6.692 1.00 71.06 139 THR A CA 1
ATOM 1071 C C . THR A 1 139 ? -7.890 -16.652 7.769 1.00 71.06 139 THR A C 1
ATOM 1073 O O . THR A 1 139 ? -7.314 -17.726 7.628 1.00 71.06 139 THR A O 1
ATOM 1076 N N . MET A 1 140 ? -7.706 -15.916 8.870 1.00 64.56 140 MET A N 1
ATOM 1077 C CA . MET A 1 140 ? -6.861 -16.340 9.989 1.00 64.56 140 MET A CA 1
ATOM 1078 C C . MET A 1 140 ? -7.523 -17.452 10.805 1.00 64.56 140 MET A C 1
ATOM 1080 O O . MET A 1 140 ? -6.830 -18.359 11.249 1.00 64.56 140 MET A O 1
ATOM 1084 N N . SER A 1 141 ? -8.846 -17.424 10.970 1.00 71.12 141 SER A N 1
ATOM 1085 C CA . SER A 1 141 ? -9.620 -18.504 11.585 1.00 71.12 141 SER A CA 1
ATOM 1086 C C . SER A 1 141 ? -9.554 -19.771 10.738 1.00 71.12 141 SER A C 1
ATOM 1088 O O . SER A 1 141 ? -9.338 -20.848 11.281 1.00 71.12 141 SER A O 1
ATOM 1090 N N . GLU A 1 142 ? -9.676 -19.650 9.419 1.00 71.12 142 GLU A N 1
ATOM 1091 C CA . GLU A 1 142 ? -9.559 -20.758 8.471 1.00 71.12 142 GLU A CA 1
ATOM 1092 C C . GLU A 1 142 ? -8.127 -21.312 8.445 1.00 71.12 142 GLU A C 1
ATOM 1094 O O . GLU A 1 142 ? -7.932 -22.522 8.517 1.00 71.12 142 GLU A O 1
ATOM 1099 N N . ALA A 1 143 ? -7.108 -20.447 8.479 1.00 71.75 143 ALA A N 1
ATOM 1100 C CA . ALA A 1 143 ? -5.713 -20.860 8.625 1.00 71.75 143 ALA A CA 1
ATOM 1101 C C . ALA A 1 143 ? -5.437 -21.534 9.984 1.00 71.75 143 ALA A C 1
ATOM 1103 O O . ALA A 1 143 ? -4.722 -22.532 10.041 1.00 71.75 143 ALA A O 1
ATOM 1104 N N . MET A 1 144 ? -6.017 -21.034 11.081 1.00 69.62 144 MET A N 1
ATOM 1105 C CA . MET A 1 144 ? -5.915 -21.656 12.407 1.00 69.62 144 MET A CA 1
ATOM 1106 C C . MET A 1 144 ? -6.657 -22.995 12.472 1.00 69.62 144 MET A C 1
ATOM 1108 O O . MET A 1 144 ? -6.160 -23.923 13.104 1.00 69.62 144 MET A O 1
ATOM 1112 N N . GLN A 1 145 ? -7.808 -23.124 11.808 1.00 75.12 145 GLN A N 1
ATOM 1113 C CA . GLN A 1 145 ? -8.536 -24.388 11.677 1.00 75.12 145 GLN A CA 1
ATOM 1114 C C . GLN A 1 145 ? -7.760 -25.389 10.828 1.00 75.12 145 GLN A C 1
ATOM 1116 O O . GLN A 1 145 ? -7.610 -26.530 11.246 1.00 75.12 145 GLN A O 1
ATOM 1121 N N . ALA A 1 146 ? -7.186 -24.957 9.705 1.00 75.31 146 ALA A N 1
ATOM 1122 C CA . ALA A 1 146 ? -6.306 -25.788 8.895 1.00 75.31 146 ALA A CA 1
ATOM 1123 C C . ALA A 1 146 ? -5.065 -26.228 9.687 1.00 75.31 146 ALA A C 1
ATOM 1125 O O . ALA A 1 146 ? -4.653 -27.371 9.587 1.00 75.31 146 ALA A O 1
ATOM 1126 N N . MET A 1 147 ? -4.486 -25.376 10.540 1.00 67.81 147 MET A N 1
ATOM 1127 C CA . MET A 1 147 ? -3.386 -25.781 11.428 1.00 67.81 147 MET A CA 1
ATOM 1128 C C . MET A 1 147 ? -3.821 -26.684 12.591 1.00 67.81 147 MET A C 1
ATOM 1130 O O . MET A 1 147 ? -2.986 -27.395 13.148 1.00 67.81 147 MET A O 1
ATOM 1134 N N . ALA A 1 148 ? -5.095 -26.654 12.977 1.00 71.88 148 ALA A N 1
ATOM 1135 C CA . ALA A 1 148 ? -5.670 -27.569 13.959 1.00 71.88 148 ALA A CA 1
ATOM 1136 C C . ALA A 1 148 ? -6.124 -28.897 13.332 1.00 71.88 148 ALA A C 1
ATOM 1138 O O . ALA A 1 148 ? -6.362 -29.859 14.065 1.00 71.88 148 ALA A O 1
ATOM 1139 N N . ASP A 1 149 ? -6.221 -28.960 12.002 1.00 78.25 149 ASP A N 1
ATOM 1140 C CA . ASP A 1 149 ? -6.552 -30.173 11.272 1.00 78.25 149 ASP A CA 1
ATOM 1141 C C . ASP A 1 149 ? -5.401 -31.193 11.411 1.00 78.25 149 ASP A C 1
ATOM 1143 O O . ASP A 1 149 ? -4.251 -30.909 11.045 1.00 78.25 149 ASP A O 1
ATOM 1147 N N . PRO A 1 150 ? -5.671 -32.391 11.959 1.00 69.06 150 PRO A N 1
ATOM 1148 C CA . PRO A 1 150 ? -4.656 -33.417 12.147 1.00 69.06 150 PRO A CA 1
ATOM 1149 C C . PRO A 1 150 ? -4.058 -33.932 10.831 1.00 69.06 150 PRO A C 1
ATOM 1151 O O . PRO A 1 150 ? -2.904 -34.363 10.847 1.00 69.06 150 PRO A O 1
ATOM 1154 N N . GLU A 1 151 ? -4.778 -33.885 9.706 1.00 83.50 151 GLU A N 1
ATOM 1155 C CA . GLU A 1 151 ? -4.251 -34.275 8.392 1.00 83.50 151 GLU A CA 1
ATOM 1156 C C . GLU A 1 151 ? -3.263 -33.234 7.867 1.00 83.50 151 GLU A C 1
ATOM 1158 O O . GLU A 1 151 ? -2.153 -33.586 7.460 1.00 83.50 151 GLU A O 1
ATOM 1163 N N . VAL A 1 152 ? -3.603 -31.948 7.979 1.00 79.81 152 VAL A N 1
ATOM 1164 C CA . VAL A 1 152 ? -2.704 -30.844 7.615 1.00 79.81 152 VAL A CA 1
ATOM 1165 C C . VAL A 1 152 ? -1.479 -30.821 8.528 1.00 79.81 152 VAL A C 1
ATOM 1167 O O . VAL A 1 152 ? -0.361 -30.643 8.048 1.00 79.81 152 VAL A O 1
ATOM 1170 N N . MET A 1 153 ? -1.635 -31.073 9.832 1.00 79.75 153 MET A N 1
ATOM 1171 C CA . MET A 1 153 ? -0.499 -31.226 10.748 1.00 79.75 153 MET A CA 1
ATOM 1172 C C . MET A 1 153 ? 0.350 -32.457 10.432 1.00 79.75 153 MET A C 1
ATOM 1174 O O . MET A 1 153 ? 1.576 -32.390 10.528 1.00 79.75 153 MET A O 1
ATOM 1178 N N . ALA A 1 154 ? -0.258 -33.582 10.053 1.00 82.50 154 ALA A N 1
ATOM 1179 C CA . ALA A 1 154 ? 0.476 -34.778 9.655 1.00 82.50 154 ALA A CA 1
ATOM 1180 C C . ALA A 1 154 ? 1.264 -34.544 8.359 1.00 82.50 154 ALA A C 1
ATOM 1182 O O . ALA A 1 154 ? 2.418 -34.969 8.257 1.00 82.50 154 ALA A O 1
ATOM 1183 N N . GLU A 1 155 ? 0.680 -33.833 7.396 1.00 82.75 155 GLU A N 1
ATOM 1184 C CA . GLU A 1 155 ? 1.336 -33.441 6.153 1.00 82.75 155 GLU A CA 1
ATOM 1185 C C . GLU A 1 155 ? 2.438 -32.402 6.393 1.00 82.75 155 GLU A C 1
ATOM 1187 O O . GLU A 1 155 ? 3.560 -32.586 5.919 1.00 82.75 155 GLU A O 1
ATOM 1192 N N . ALA A 1 156 ? 2.196 -31.389 7.226 1.00 80.69 156 ALA A N 1
ATOM 1193 C CA . ALA A 1 156 ? 3.218 -30.439 7.657 1.00 80.69 156 ALA A CA 1
ATOM 1194 C C . ALA A 1 156 ? 4.370 -31.152 8.386 1.00 80.69 156 ALA A C 1
ATOM 1196 O O . ALA A 1 156 ? 5.538 -30.934 8.068 1.00 80.69 156 ALA A O 1
ATOM 1197 N N . ALA A 1 157 ? 4.075 -32.080 9.302 1.00 79.56 157 ALA A N 1
ATOM 1198 C CA . ALA A 1 157 ? 5.082 -32.892 9.986 1.00 79.56 157 ALA A CA 1
ATOM 1199 C C . ALA A 1 157 ? 5.846 -33.809 9.017 1.00 79.56 157 ALA A C 1
ATOM 1201 O O . ALA A 1 157 ? 7.035 -34.074 9.216 1.00 79.56 157 ALA A O 1
ATOM 1202 N N . ARG A 1 158 ? 5.189 -34.291 7.959 1.00 85.06 158 ARG A N 1
ATOM 1203 C CA . ARG A 1 158 ? 5.815 -35.075 6.893 1.00 85.06 158 ARG A CA 1
ATOM 1204 C C . ARG A 1 158 ? 6.737 -34.206 6.035 1.00 85.06 158 ARG A C 1
ATOM 1206 O O . ARG A 1 158 ? 7.863 -34.630 5.796 1.00 85.06 158 ARG A O 1
ATOM 1213 N N . MET A 1 159 ? 6.325 -32.995 5.660 1.00 83.56 159 MET A N 1
ATOM 1214 C CA . MET A 1 159 ? 7.184 -32.018 4.979 1.00 83.56 159 MET A CA 1
ATOM 1215 C C . MET A 1 159 ? 8.370 -31.600 5.858 1.00 83.56 159 MET A C 1
ATOM 1217 O O . MET A 1 159 ? 9.495 -31.545 5.380 1.00 83.56 159 MET A O 1
ATOM 1221 N N . MET A 1 160 ? 8.174 -31.408 7.166 1.00 79.81 160 MET A N 1
ATOM 1222 C CA . MET A 1 160 ? 9.268 -31.127 8.110 1.00 79.81 160 MET A CA 1
ATOM 1223 C C . MET A 1 160 ? 10.275 -32.282 8.234 1.00 79.81 160 MET A C 1
ATOM 1225 O O . MET A 1 160 ? 11.442 -32.073 8.580 1.00 79.81 160 MET A O 1
ATOM 1229 N N . ARG A 1 161 ? 9.837 -33.515 7.961 1.00 83.94 161 ARG A N 1
ATOM 1230 C CA . ARG A 1 161 ? 10.693 -34.707 7.893 1.00 83.94 161 ARG A CA 1
ATOM 1231 C C . ARG A 1 161 ? 11.294 -34.936 6.507 1.00 83.94 161 ARG A C 1
ATOM 1233 O O . ARG A 1 161 ? 12.109 -35.847 6.369 1.00 83.94 161 ARG A O 1
ATOM 1240 N N . ASP A 1 162 ? 10.924 -34.136 5.509 1.00 92.19 162 ASP A N 1
ATOM 1241 C CA . ASP A 1 162 ? 11.472 -34.251 4.165 1.00 92.19 162 ASP A CA 1
ATOM 1242 C C . ASP A 1 162 ? 12.962 -33.844 4.162 1.00 92.19 162 ASP A C 1
ATOM 1244 O O . ASP A 1 162 ? 13.311 -32.768 4.662 1.00 92.19 162 ASP A O 1
ATOM 1248 N N . PRO A 1 163 ? 13.867 -34.670 3.608 1.00 90.12 163 PRO A N 1
ATOM 1249 C CA . PRO A 1 163 ? 15.293 -34.363 3.558 1.00 90.12 163 PRO A CA 1
ATOM 1250 C C . PRO A 1 163 ? 15.624 -33.062 2.816 1.00 90.12 163 PRO A C 1
ATOM 1252 O O . PRO A 1 163 ? 16.559 -32.365 3.215 1.00 90.12 163 PRO A O 1
ATOM 1255 N N . GLN A 1 164 ? 14.886 -32.710 1.755 1.00 89.62 164 GLN A N 1
ATOM 1256 C CA . GLN A 1 164 ? 15.094 -31.453 1.031 1.00 89.62 164 GLN A CA 1
ATOM 1257 C C . GLN A 1 164 ? 14.687 -30.260 1.885 1.00 89.62 164 GLN A C 1
ATOM 1259 O O . GLN A 1 164 ? 15.429 -29.279 1.959 1.00 89.62 164 GLN A O 1
ATOM 1264 N N . PHE A 1 165 ? 13.558 -30.364 2.583 1.00 87.50 165 PHE A N 1
ATOM 1265 C CA . PHE A 1 165 ? 13.122 -29.320 3.500 1.00 87.50 165 PHE A CA 1
ATOM 1266 C C . PHE A 1 165 ? 14.104 -29.162 4.667 1.00 87.50 165 PHE A C 1
ATOM 1268 O O . PHE A 1 165 ? 14.494 -28.046 4.994 1.00 87.50 165 PHE A O 1
ATOM 1275 N N . GLN A 1 166 ? 14.605 -30.258 5.243 1.00 83.50 166 GLN A N 1
ATOM 1276 C CA . GLN A 1 166 ? 15.628 -30.216 6.295 1.00 83.50 166 GLN A CA 1
ATOM 1277 C C . GLN A 1 166 ? 16.943 -29.597 5.819 1.00 83.50 166 GLN A C 1
ATOM 1279 O O . GLN A 1 166 ? 17.585 -28.854 6.566 1.00 83.50 166 GLN A O 1
ATOM 1284 N N . GLN A 1 167 ? 17.356 -29.876 4.580 1.00 88.50 167 GLN A N 1
ATOM 1285 C CA . GLN A 1 167 ? 18.533 -29.251 3.984 1.00 88.50 167 GLN A CA 1
ATOM 1286 C C . GLN A 1 167 ? 18.319 -27.756 3.756 1.00 88.50 167 GLN A C 1
ATOM 1288 O O . GLN A 1 167 ? 19.200 -26.969 4.098 1.00 88.50 167 GLN A O 1
ATOM 1293 N N . GLN A 1 168 ? 17.159 -27.357 3.236 1.00 83.94 168 GLN A N 1
ATOM 1294 C CA . GLN A 1 168 ? 16.816 -25.955 3.014 1.00 83.94 168 GLN A CA 1
ATOM 1295 C C . GLN A 1 168 ? 16.720 -25.192 4.339 1.00 83.94 168 GLN A C 1
ATOM 1297 O O . GLN A 1 168 ? 17.327 -24.132 4.480 1.00 83.94 168 GLN A O 1
ATOM 1302 N N . LEU A 1 169 ? 16.073 -25.776 5.349 1.00 81.94 169 LEU A N 1
ATOM 1303 C CA . LEU A 1 169 ? 16.015 -25.232 6.701 1.00 81.94 169 LEU A CA 1
ATOM 1304 C C . LEU A 1 169 ? 17.417 -25.133 7.316 1.00 81.94 169 LEU A C 1
ATOM 1306 O O . LEU A 1 169 ? 17.741 -24.133 7.942 1.00 81.94 169 LEU A O 1
ATOM 1310 N N . SER A 1 170 ? 18.286 -26.123 7.096 1.00 83.25 170 SER A N 1
ATOM 1311 C CA . SER A 1 170 ? 19.679 -26.097 7.568 1.00 83.25 170 SER A CA 1
ATOM 1312 C C . SER A 1 170 ? 20.535 -25.052 6.851 1.00 83.25 170 SER A C 1
ATOM 1314 O O . SER A 1 170 ? 21.467 -24.515 7.447 1.00 83.25 170 SER A O 1
ATOM 1316 N N . GLN A 1 171 ? 20.266 -24.766 5.577 1.00 84.44 171 GLN A N 1
ATOM 1317 C CA . GLN A 1 171 ? 20.923 -23.684 4.841 1.00 84.44 171 GLN A CA 1
ATOM 1318 C C . GLN A 1 171 ? 20.428 -22.320 5.322 1.00 84.44 171 GLN A C 1
ATOM 1320 O O . GLN A 1 171 ? 21.238 -21.439 5.593 1.00 84.44 171 GLN A O 1
ATOM 1325 N N . MET A 1 172 ? 19.123 -22.182 5.536 1.00 83.12 172 MET A N 1
ATOM 1326 C CA . MET A 1 172 ? 18.510 -20.982 6.092 1.00 83.12 172 MET A CA 1
ATOM 1327 C C . MET A 1 172 ? 18.953 -20.742 7.544 1.00 83.12 172 MET A C 1
ATOM 1329 O O . MET A 1 172 ? 19.267 -19.620 7.909 1.00 83.12 172 MET A O 1
ATOM 1333 N N . ALA A 1 173 ? 19.133 -21.795 8.346 1.00 79.00 173 ALA A N 1
ATOM 1334 C CA . ALA A 1 173 ? 19.673 -21.723 9.707 1.00 79.00 173 ALA A CA 1
ATOM 1335 C C . ALA A 1 173 ? 21.152 -21.325 9.786 1.00 79.00 173 ALA A C 1
ATOM 1337 O O . ALA A 1 173 ? 21.652 -20.948 10.853 1.00 79.00 173 ALA A O 1
ATOM 1338 N N . LYS A 1 174 ? 21.871 -21.392 8.663 1.00 85.12 174 LYS A N 1
ATOM 1339 C CA . LYS A 1 174 ? 23.219 -20.830 8.547 1.00 85.12 174 LYS A CA 1
ATOM 1340 C C . LYS A 1 174 ? 23.190 -19.331 8.253 1.00 85.12 174 LYS A C 1
ATOM 1342 O O . LYS A 1 174 ? 24.216 -18.689 8.473 1.00 85.12 174 LYS A O 1
ATOM 1347 N N . ASP A 1 175 ? 22.052 -18.774 7.833 1.00 88.06 175 ASP A N 1
ATOM 1348 C CA . ASP A 1 175 ? 21.891 -17.336 7.645 1.00 88.06 175 ASP A CA 1
ATOM 1349 C C . ASP A 1 175 ? 21.933 -16.611 9.010 1.00 88.06 175 ASP A C 1
ATOM 1351 O O . ASP A 1 175 ? 21.173 -16.950 9.929 1.00 88.06 175 ASP A O 1
ATOM 1355 N N . PRO A 1 176 ? 22.814 -15.610 9.189 1.00 84.50 176 PRO A N 1
ATOM 1356 C CA . PRO A 1 176 ? 22.896 -14.822 10.420 1.00 84.50 176 PRO A CA 1
ATOM 1357 C C . PRO A 1 176 ? 21.577 -14.140 10.808 1.00 84.50 176 PRO A C 1
ATOM 1359 O O . PRO A 1 176 ? 21.298 -13.961 11.994 1.00 84.50 176 PRO A O 1
ATOM 1362 N N . SER A 1 177 ? 20.767 -13.763 9.822 1.00 80.88 177 SER A N 1
ATOM 1363 C CA . SER A 1 177 ? 19.471 -13.104 9.999 1.00 80.88 177 SER A CA 1
ATOM 1364 C C . SER A 1 177 ? 18.451 -14.081 10.575 1.00 80.88 177 SER A C 1
ATOM 1366 O O . SER A 1 177 ? 17.730 -13.748 11.515 1.00 80.88 177 SER A O 1
ATOM 1368 N N . PHE A 1 178 ? 18.465 -15.327 10.097 1.00 83.75 178 PHE A N 1
ATOM 1369 C CA . PHE A 1 178 ? 17.612 -16.381 10.634 1.00 83.75 178 PHE A CA 1
ATOM 1370 C C . PHE A 1 178 ? 18.038 -16.803 12.041 1.00 83.75 178 PHE A C 1
ATOM 1372 O O . PHE A 1 178 ? 17.188 -17.014 12.898 1.00 83.75 178 PHE A O 1
ATOM 1379 N N . LYS A 1 179 ? 19.344 -16.851 12.337 1.00 79.38 179 LYS A N 1
ATOM 1380 C CA . LYS A 1 179 ? 19.819 -17.089 13.712 1.00 79.38 179 LYS A CA 1
ATOM 1381 C C . LYS A 1 179 ? 19.297 -16.044 14.690 1.00 79.38 179 LYS A C 1
ATOM 1383 O O . LYS A 1 179 ? 18.830 -16.411 15.761 1.00 79.38 179 LYS A O 1
ATOM 1388 N N . LYS A 1 180 ? 19.332 -14.760 14.316 1.00 79.38 180 LYS A N 1
ATOM 1389 C CA . LYS A 1 180 ? 18.761 -13.685 15.141 1.00 79.38 180 LYS A CA 1
ATOM 1390 C C . LYS A 1 180 ? 17.260 -13.864 15.345 1.00 79.38 180 LYS A C 1
ATOM 1392 O O . LYS A 1 180 ? 16.786 -13.681 16.459 1.00 79.38 180 LYS A O 1
ATOM 1397 N N . TYR A 1 181 ? 16.539 -14.254 14.297 1.00 79.50 181 TYR A N 1
ATOM 1398 C CA . TYR A 1 181 ? 15.106 -14.530 14.374 1.00 79.50 181 TYR A CA 1
ATOM 1399 C C . TYR A 1 181 ? 14.787 -15.704 15.311 1.00 79.50 181 TYR A C 1
ATOM 1401 O O . TYR A 1 181 ? 13.951 -15.569 16.200 1.00 79.50 181 TYR A O 1
ATOM 1409 N N . VAL A 1 182 ? 15.498 -16.829 15.179 1.00 79.19 182 VAL A N 1
ATOM 1410 C CA . VAL A 1 182 ? 15.318 -18.001 16.051 1.00 79.19 182 VAL A CA 1
ATOM 1411 C C . VAL A 1 182 ? 15.668 -17.669 17.497 1.00 79.19 182 VAL A C 1
ATOM 1413 O O . VAL A 1 182 ? 14.910 -18.036 18.388 1.00 79.19 182 VAL A O 1
ATOM 1416 N N . SER A 1 183 ? 16.763 -16.944 17.744 1.00 78.44 183 SER A N 1
ATOM 1417 C CA . SER A 1 183 ? 17.124 -16.501 19.095 1.00 78.44 183 SER A CA 1
ATOM 1418 C C . SER A 1 183 ? 16.068 -15.575 19.694 1.00 78.44 183 SER A C 1
ATOM 1420 O O . SER A 1 183 ? 15.628 -15.824 20.807 1.00 78.44 183 SER A O 1
ATOM 1422 N N . ALA A 1 184 ? 15.579 -14.582 18.945 1.00 79.12 184 ALA A N 1
ATOM 1423 C CA . ALA A 1 184 ? 14.520 -13.692 19.419 1.00 79.12 184 ALA A CA 1
ATOM 1424 C C . ALA A 1 184 ? 13.215 -14.449 19.720 1.00 79.12 184 ALA A C 1
ATOM 1426 O O . ALA A 1 184 ? 12.561 -14.188 20.726 1.00 79.12 184 ALA A O 1
ATOM 1427 N N . MET A 1 185 ? 12.851 -15.424 18.884 1.00 78.94 185 MET A N 1
ATOM 1428 C CA . MET A 1 185 ? 11.681 -16.273 19.114 1.00 78.94 185 MET A CA 1
ATOM 1429 C C . MET A 1 185 ? 11.868 -17.180 20.339 1.00 78.94 185 MET A C 1
ATOM 1431 O O . MET A 1 185 ? 10.932 -17.392 21.107 1.00 78.94 185 MET A O 1
ATOM 1435 N N . GLN A 1 186 ? 13.078 -17.698 20.547 1.00 77.62 186 GLN A N 1
ATOM 1436 C CA . GLN A 1 186 ? 13.420 -18.535 21.691 1.00 77.62 186 GLN A CA 1
ATOM 1437 C C . GLN A 1 186 ? 13.419 -17.737 23.003 1.00 77.62 186 GLN A C 1
ATOM 1439 O O . GLN A 1 186 ? 12.885 -18.230 23.996 1.00 77.62 186 GLN A O 1
ATOM 1444 N N . ASP A 1 187 ? 13.930 -16.505 22.989 1.00 82.06 187 ASP A N 1
ATOM 1445 C CA . ASP A 1 187 ? 13.869 -15.573 24.118 1.00 82.06 187 ASP A CA 1
ATOM 1446 C C . ASP A 1 187 ? 12.415 -15.201 24.435 1.00 82.06 187 ASP A C 1
ATOM 1448 O O . ASP A 1 187 ? 11.999 -15.230 25.590 1.00 82.06 187 ASP A O 1
ATOM 1452 N N . MET A 1 188 ? 11.600 -14.958 23.405 1.00 77.31 188 MET A N 1
ATOM 1453 C CA . MET A 1 188 ? 10.177 -14.664 23.559 1.00 77.31 188 MET A CA 1
ATOM 1454 C C . MET A 1 188 ? 9.390 -15.848 24.145 1.00 77.31 188 MET A C 1
ATOM 1456 O O . MET A 1 188 ? 8.518 -15.628 24.974 1.00 77.31 188 MET A O 1
ATOM 1460 N N . MET A 1 189 ? 9.694 -17.099 23.775 1.00 72.81 189 MET A N 1
ATOM 1461 C CA . MET A 1 189 ? 9.056 -18.290 24.372 1.00 72.81 189 MET A CA 1
ATOM 1462 C C . MET A 1 189 ? 9.500 -18.564 25.812 1.00 72.81 189 MET A C 1
ATOM 1464 O O . MET A 1 189 ? 8.771 -19.196 26.578 1.00 72.81 189 MET A O 1
ATOM 1468 N N . GLN A 1 190 ? 10.713 -18.146 26.168 1.00 79.94 190 GLN A N 1
ATOM 1469 C CA . GLN A 1 190 ? 11.211 -18.228 27.539 1.00 79.94 190 GLN A CA 1
ATOM 1470 C C . GLN A 1 190 ? 10.705 -17.074 28.402 1.00 79.94 190 GLN A C 1
ATOM 1472 O O . GLN A 1 190 ? 10.734 -17.183 29.630 1.00 79.94 190 GLN A O 1
ATOM 1477 N N . ASP A 1 191 ? 10.204 -16.005 27.780 1.00 85.38 191 ASP A N 1
ATOM 1478 C CA . ASP A 1 191 ? 9.580 -14.911 28.494 1.00 85.38 191 ASP A CA 1
ATOM 1479 C C . ASP A 1 191 ? 8.290 -15.394 29.193 1.00 85.38 191 ASP A C 1
ATOM 1481 O O . ASP A 1 191 ? 7.367 -15.916 28.549 1.00 85.38 191 ASP A O 1
ATOM 1485 N N . PRO A 1 192 ? 8.198 -15.241 30.526 1.00 78.81 192 PRO A N 1
ATOM 1486 C CA . PRO A 1 192 ? 7.072 -15.745 31.302 1.00 78.81 192 PRO A CA 1
ATOM 1487 C C . PRO A 1 192 ? 5.739 -15.084 30.927 1.00 78.81 192 PRO A C 1
ATOM 1489 O O . PRO A 1 192 ? 4.690 -15.696 31.136 1.00 78.81 192 PRO A O 1
ATOM 1492 N N . THR A 1 193 ? 5.749 -13.875 30.355 1.00 82.62 193 THR A N 1
ATOM 1493 C CA . THR A 1 193 ? 4.524 -13.183 29.931 1.00 82.62 193 THR A CA 1
ATOM 1494 C C . THR A 1 193 ? 3.979 -13.752 28.625 1.00 82.62 193 THR A C 1
ATOM 1496 O O . THR A 1 193 ? 2.792 -14.072 28.555 1.00 82.62 193 THR A O 1
ATOM 1499 N N . THR A 1 194 ? 4.839 -14.004 27.634 1.00 75.19 194 THR A N 1
ATOM 1500 C CA . THR A 1 194 ? 4.445 -14.678 26.386 1.00 75.19 194 THR A CA 1
ATOM 1501 C C . THR A 1 194 ? 3.959 -16.096 26.661 1.00 75.19 194 THR A C 1
ATOM 1503 O O . THR A 1 194 ? 2.950 -16.529 26.105 1.00 75.19 194 THR A O 1
ATOM 1506 N N . LYS A 1 195 ? 4.640 -16.825 27.555 1.00 79.25 195 LYS A N 1
ATOM 1507 C CA . LYS A 1 195 ? 4.236 -18.179 27.944 1.00 79.25 195 LYS A CA 1
ATOM 1508 C C . LYS A 1 195 ? 2.834 -18.199 28.558 1.00 79.25 195 LYS A C 1
ATOM 1510 O O . LYS A 1 195 ? 2.013 -19.018 28.156 1.00 79.25 195 LYS A O 1
ATOM 1515 N N . ALA A 1 196 ? 2.536 -17.272 29.470 1.00 80.12 196 ALA A N 1
ATOM 151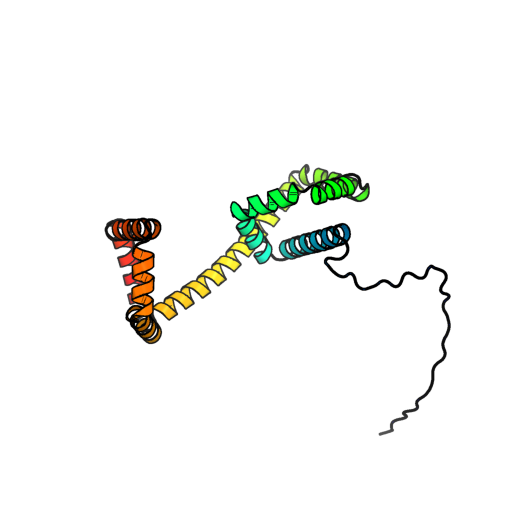6 C CA . ALA A 1 196 ? 1.200 -17.137 30.050 1.00 80.12 196 ALA A CA 1
ATOM 1517 C C . ALA A 1 196 ? 0.138 -16.815 28.983 1.00 80.12 196 ALA A C 1
ATOM 1519 O O . ALA A 1 196 ? -0.976 -17.338 29.028 1.00 80.12 196 ALA A O 1
ATOM 1520 N N . GLN A 1 197 ? 0.490 -15.997 27.990 1.00 74.31 197 GLN A N 1
ATOM 1521 C CA . GLN A 1 197 ? -0.398 -15.637 26.887 1.00 74.31 197 GLN A CA 1
ATOM 1522 C C . GLN A 1 197 ? -0.670 -16.826 25.948 1.00 74.31 197 GLN A C 1
ATOM 1524 O O . GLN A 1 197 ? -1.813 -17.053 25.551 1.00 74.31 197 GLN A O 1
ATOM 1529 N N . MET A 1 198 ? 0.351 -17.635 25.647 1.00 75.81 198 MET A N 1
ATOM 1530 C CA . MET A 1 198 ? 0.199 -18.885 24.894 1.00 75.81 198 MET A CA 1
ATOM 1531 C C . MET A 1 198 ? -0.616 -19.926 25.662 1.00 75.81 198 MET A C 1
ATOM 1533 O O . MET A 1 198 ? -1.460 -20.586 25.066 1.00 75.81 198 MET A O 1
ATOM 1537 N N . GLU A 1 199 ? -0.417 -20.060 26.975 1.00 77.44 199 GLU A N 1
ATOM 1538 C CA . GLU A 1 199 ? -1.224 -20.953 27.814 1.00 77.44 199 GLU A CA 1
ATOM 1539 C C . GLU A 1 199 ? -2.693 -20.511 27.850 1.00 77.44 199 GLU A C 1
ATOM 1541 O O . GLU A 1 199 ? -3.587 -21.350 27.726 1.00 77.44 199 GLU A O 1
ATOM 1546 N N . GLN A 1 200 ? -2.973 -19.206 27.922 1.00 75.50 200 GLN A N 1
ATOM 1547 C CA . GLN A 1 200 ? -4.338 -18.681 27.799 1.00 75.50 200 GLN A CA 1
ATOM 1548 C C . GLN A 1 200 ? -4.948 -18.964 26.425 1.00 75.50 200 GLN A C 1
ATOM 1550 O O . GLN A 1 200 ? -6.110 -19.369 26.338 1.00 75.50 200 GLN A O 1
ATOM 1555 N N . MET A 1 201 ? -4.173 -18.796 25.354 1.00 75.88 201 MET A N 1
ATOM 1556 C CA . MET A 1 201 ? -4.629 -19.068 23.993 1.00 75.88 201 MET A CA 1
ATOM 1557 C C . MET A 1 201 ? -4.901 -20.566 23.787 1.00 75.88 201 MET A C 1
ATOM 1559 O O . MET A 1 201 ? -5.960 -20.930 23.285 1.00 75.88 201 MET A O 1
ATOM 1563 N N . ALA A 1 202 ? -4.019 -21.441 24.276 1.00 71.75 202 ALA A N 1
ATOM 1564 C CA . ALA A 1 202 ? -4.196 -22.892 24.243 1.00 71.75 202 ALA A CA 1
ATOM 1565 C C . ALA A 1 202 ? -5.394 -23.357 25.088 1.00 71.75 202 ALA A C 1
ATOM 1567 O O . ALA A 1 202 ? -6.126 -24.259 24.683 1.00 71.75 202 ALA A O 1
ATOM 1568 N N . THR A 1 203 ? -5.629 -22.721 26.239 1.00 76.25 203 THR A N 1
ATOM 1569 C CA . THR A 1 203 ? -6.793 -23.008 27.091 1.00 76.25 203 THR A CA 1
ATOM 1570 C C . THR A 1 203 ? -8.089 -22.595 26.398 1.00 76.25 203 THR A C 1
ATOM 1572 O O . THR A 1 203 ? -9.035 -23.377 26.369 1.00 76.25 203 THR A O 1
ATOM 1575 N N . SER A 1 204 ? -8.102 -21.416 25.768 1.00 71.75 204 SER A N 1
ATOM 1576 C CA . SER A 1 204 ? -9.245 -20.914 24.991 1.00 71.75 204 SER A CA 1
ATOM 1577 C C . SER A 1 204 ? -9.555 -21.815 23.792 1.00 71.75 204 SER A C 1
ATOM 1579 O O . SER A 1 204 ? -10.718 -22.059 23.475 1.00 71.75 204 SER A O 1
ATOM 1581 N N . PHE A 1 205 ? -8.515 -22.360 23.158 1.00 70.81 205 PHE A N 1
ATOM 1582 C CA . PHE A 1 205 ? -8.650 -23.301 22.050 1.00 70.81 205 PHE A CA 1
ATOM 1583 C C . PHE A 1 205 ? -9.219 -24.646 22.514 1.00 70.81 205 PHE A C 1
ATOM 1585 O O . PHE A 1 205 ? -10.151 -25.164 21.910 1.00 70.81 205 PHE A O 1
ATOM 1592 N N . ARG A 1 206 ? -8.726 -25.187 23.637 1.00 68.94 206 ARG A N 1
ATOM 1593 C CA . ARG A 1 206 ? -9.234 -26.445 24.205 1.00 68.94 206 ARG A CA 1
ATOM 1594 C C . ARG A 1 206 ? -10.703 -26.325 24.627 1.00 68.94 206 ARG A C 1
ATOM 1596 O O . ARG A 1 206 ? -11.480 -27.226 24.340 1.00 68.94 206 ARG A O 1
ATOM 1603 N N . SER A 1 207 ? -11.106 -25.197 25.214 1.00 70.19 207 SER A N 1
ATOM 1604 C CA . SER A 1 207 ? -12.510 -24.955 25.573 1.00 70.19 207 SER A CA 1
ATOM 1605 C C . SER A 1 207 ? -13.441 -24.757 24.371 1.00 70.19 207 SER A C 1
ATOM 1607 O O . SER A 1 207 ? -14.639 -24.969 24.502 1.00 70.19 207 SER A O 1
ATOM 1609 N N . ALA A 1 208 ? -12.912 -24.346 23.213 1.00 53.22 208 ALA A N 1
ATOM 1610 C CA . ALA A 1 208 ? -13.687 -24.182 21.982 1.00 53.22 208 ALA A CA 1
ATOM 1611 C C . ALA A 1 208 ? -13.874 -25.496 21.198 1.00 53.22 208 ALA A C 1
ATOM 1613 O O . ALA A 1 208 ? -14.719 -25.550 20.313 1.00 53.22 208 ALA A O 1
ATOM 1614 N N . VAL A 1 209 ? -13.092 -26.537 21.513 1.00 51.75 209 VAL A N 1
ATOM 1615 C CA . VAL A 1 209 ? -13.129 -27.854 20.847 1.00 51.75 209 VAL A CA 1
ATOM 1616 C C . VAL A 1 209 ? -13.917 -28.901 21.659 1.00 51.75 209 VAL A C 1
ATOM 1618 O O . VAL A 1 209 ? -14.324 -29.916 21.106 1.00 51.75 209 VAL A O 1
ATOM 1621 N N . GLU A 1 210 ? -14.170 -28.669 22.955 1.00 48.50 210 GLU A N 1
ATOM 1622 C CA . GLU A 1 210 ? -14.981 -29.552 23.825 1.00 48.50 210 GLU A CA 1
ATOM 1623 C C . GLU A 1 210 ? -16.486 -29.180 23.898 1.00 48.50 210 GLU A C 1
ATOM 1625 O O . GLU A 1 210 ? -17.204 -29.691 24.761 1.00 48.50 210 GLU A O 1
ATOM 1630 N N . LEU A 1 211 ? -16.976 -28.321 22.995 1.00 41.56 211 LEU A N 1
ATOM 1631 C CA . LEU A 1 211 ? -18.399 -27.986 22.794 1.00 41.56 211 LEU A CA 1
ATOM 1632 C C . LEU A 1 211 ? -18.884 -28.487 21.431 1.00 41.56 211 LEU A C 1
ATOM 1634 O O . LEU A 1 211 ? -20.050 -28.940 21.370 1.00 41.56 211 LEU A O 1
#

pLDDT: mean 74.52, std 13.3, range [36.25, 92.19]